Protein AF-A0A958Q4A2-F1 (afdb_monomer_lite)

Secondary structure (DSSP, 8-state):
------SHHHHHHHHHHHHHHHHHHHTS--------HHHHHHHHHTTPPPEEP-SS-TTSHHHHHHHHHHHH-HHHHHHHHHH---SEEEEEE-TTS-EEEEEEETTTTEEEEEEEETTEEEEEEEEEPPHHHHHHHHHHHHHHHHHHHHHHHHHHHHHHHS----------PPPP-HHHHHHHHHTT--PPBPEE-TT--EEEEP--TT--HHHHHHHHHS-GGGHHHHHHHTT--TTPPPPTT-EEEE-TTT-S--BPP-HHHHHHHHHHHHT-

Structure (mmCIF, N/CA/C/O backbone):
data_AF-A0A958Q4A2-F1
#
_entry.id   AF-A0A958Q4A2-F1
#
loop_
_atom_site.group_PDB
_atom_site.id
_atom_site.type_symbol
_atom_site.label_atom_id
_atom_site.label_alt_id
_atom_site.label_comp_id
_atom_site.label_asym_id
_atom_site.label_entity_id
_atom_site.label_seq_id
_atom_site.pdbx_PDB_ins_code
_atom_site.Cartn_x
_atom_site.Cartn_y
_atom_site.Cartn_z
_atom_site.occupancy
_atom_site.B_iso_or_equiv
_atom_site.auth_seq_id
_atom_site.auth_comp_id
_atom_site.auth_asym_id
_atom_site.auth_atom_id
_atom_site.pdbx_PDB_model_num
ATOM 1 N N . MET A 1 1 ? 32.374 81.197 -27.420 1.00 46.16 1 MET A N 1
ATOM 2 C 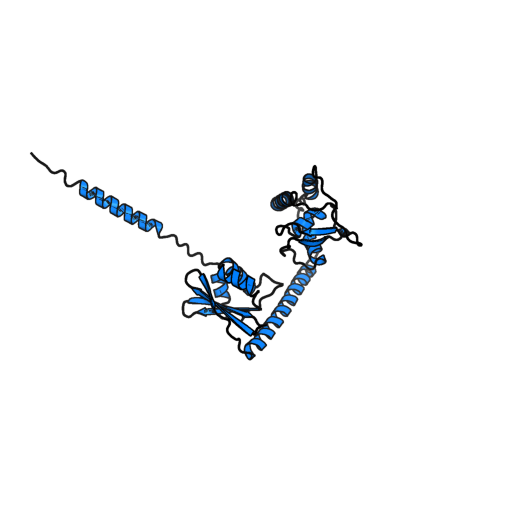CA . MET A 1 1 ? 32.090 80.590 -26.099 1.00 46.16 1 MET A CA 1
ATOM 3 C C . MET A 1 1 ? 30.961 79.576 -26.234 1.00 46.16 1 MET A C 1
ATOM 5 O O . MET A 1 1 ? 29.846 79.933 -25.920 1.00 46.16 1 MET A O 1
ATOM 9 N N . HIS A 1 2 ? 31.190 78.356 -26.724 1.00 52.69 2 HIS A N 1
ATOM 10 C CA . HIS A 1 2 ? 30.169 77.292 -26.739 1.00 52.69 2 HIS A CA 1
ATOM 11 C C . HIS A 1 2 ? 30.888 75.939 -26.645 1.00 52.69 2 HIS A C 1
ATOM 13 O O . HIS A 1 2 ? 31.519 75.500 -27.603 1.00 52.69 2 HIS A O 1
ATOM 19 N N . SER A 1 3 ? 30.830 75.300 -25.476 1.00 48.38 3 SER A N 1
ATOM 20 C CA . SER A 1 3 ? 31.455 74.000 -25.210 1.00 48.38 3 SER A CA 1
ATOM 21 C C . SER A 1 3 ? 30.422 72.985 -24.707 1.00 48.38 3 SER A C 1
ATOM 23 O O . SER A 1 3 ? 30.090 72.940 -23.530 1.00 48.38 3 SER A O 1
ATOM 25 N N . LYS A 1 4 ? 29.924 72.204 -25.673 1.00 52.09 4 LYS A N 1
ATOM 26 C CA . LYS A 1 4 ? 29.597 70.762 -25.679 1.00 52.09 4 LYS A CA 1
ATOM 27 C C . LYS A 1 4 ? 29.018 70.108 -24.398 1.00 52.09 4 LYS A C 1
ATOM 29 O O . LYS A 1 4 ? 29.792 69.656 -23.559 1.00 52.09 4 LYS A O 1
ATOM 34 N N . PRO A 1 5 ? 27.699 69.825 -24.362 1.00 54.03 5 PRO A N 1
ATOM 35 C CA . PRO A 1 5 ? 27.075 68.896 -23.415 1.00 54.03 5 PRO A CA 1
ATOM 36 C C . PRO A 1 5 ? 26.725 67.536 -24.065 1.00 54.03 5 PRO A C 1
ATOM 38 O O . PRO A 1 5 ? 25.642 67.008 -23.849 1.00 54.03 5 PRO A O 1
ATOM 41 N N . PHE A 1 6 ? 27.595 66.965 -24.909 1.00 53.97 6 PHE A N 1
ATOM 42 C CA . PHE A 1 6 ? 27.255 65.746 -25.678 1.00 53.97 6 PHE A CA 1
ATOM 43 C C . PHE A 1 6 ? 27.895 64.444 -25.169 1.00 53.97 6 PHE A C 1
ATOM 45 O O . PHE A 1 6 ? 27.507 63.363 -25.602 1.00 53.97 6 PHE A O 1
ATOM 52 N N . LEU A 1 7 ? 28.845 64.510 -24.231 1.00 53.72 7 LEU A N 1
ATOM 53 C CA . LEU A 1 7 ? 29.598 63.325 -23.786 1.00 53.72 7 LEU A CA 1
ATOM 54 C C . LEU A 1 7 ? 28.970 62.571 -22.603 1.00 53.72 7 LEU A C 1
ATOM 56 O O . LEU A 1 7 ? 29.272 61.398 -22.409 1.00 53.72 7 LEU A O 1
ATOM 60 N N . VAL A 1 8 ? 28.061 63.191 -21.847 1.00 56.09 8 VAL A N 1
ATOM 61 C CA . VAL A 1 8 ? 27.506 62.575 -20.626 1.00 56.09 8 VAL A CA 1
ATOM 62 C C . VAL A 1 8 ? 26.359 61.602 -20.937 1.00 56.09 8 VAL A C 1
ATOM 64 O O . VAL A 1 8 ? 26.213 60.582 -20.271 1.00 56.09 8 VAL A O 1
ATOM 67 N N . TYR A 1 9 ? 25.587 61.840 -22.001 1.00 55.47 9 TYR A N 1
ATOM 68 C CA . TYR A 1 9 ? 24.393 61.036 -22.302 1.00 55.47 9 TYR A CA 1
ATOM 69 C C . TYR A 1 9 ? 24.707 59.633 -22.861 1.00 55.47 9 TYR A C 1
ATOM 71 O O . TYR A 1 9 ? 23.892 58.719 -22.748 1.00 55.47 9 TYR A O 1
ATOM 79 N N . SER A 1 10 ? 25.897 59.444 -23.443 1.00 58.25 10 SER A N 1
ATOM 80 C CA . SER A 1 10 ? 26.316 58.161 -24.029 1.00 58.25 10 SER A CA 1
ATOM 81 C C . SER A 1 10 ? 26.725 57.133 -22.963 1.00 58.25 10 SER A C 1
ATOM 83 O O . SER A 1 10 ? 26.400 55.952 -23.072 1.00 58.25 10 SER A O 1
ATOM 85 N N . GLN A 1 11 ? 27.358 57.586 -21.876 1.00 60.47 11 GLN A N 1
ATOM 86 C CA . GLN A 1 11 ? 27.856 56.705 -20.812 1.00 60.47 11 GLN A CA 1
ATOM 87 C C . GLN A 1 11 ? 26.724 56.093 -19.971 1.00 60.47 11 GLN A C 1
ATOM 89 O O . GLN A 1 11 ? 26.804 54.938 -19.562 1.00 60.47 11 GLN A O 1
ATOM 94 N N . VAL A 1 12 ? 25.622 56.827 -19.778 1.00 71.19 12 VAL A N 1
ATOM 95 C CA . VAL A 1 12 ? 24.481 56.351 -18.978 1.00 71.19 12 VAL A CA 1
ATOM 96 C C . VAL A 1 12 ? 23.733 55.214 -19.686 1.00 71.19 12 VAL A C 1
ATOM 98 O O . VAL A 1 12 ? 23.354 54.240 -19.043 1.00 71.19 12 VAL A O 1
ATOM 101 N N . LYS A 1 13 ? 23.569 55.272 -21.016 1.00 71.12 13 LYS A N 1
ATOM 102 C CA . LYS A 1 13 ? 22.869 54.212 -21.770 1.00 71.12 13 LYS A CA 1
ATOM 103 C C . LYS A 1 13 ? 23.630 52.884 -21.779 1.00 71.12 13 LYS A C 1
ATOM 105 O O . LYS A 1 13 ? 23.002 51.833 -21.694 1.00 71.12 13 LYS A O 1
ATOM 110 N N . LEU A 1 14 ? 24.962 52.926 -21.838 1.00 72.50 14 LEU A N 1
ATOM 111 C CA . LEU A 1 14 ? 25.790 51.719 -21.818 1.00 72.50 14 LEU A CA 1
ATOM 112 C C . LEU A 1 14 ? 25.709 51.000 -20.458 1.00 72.50 14 LEU A C 1
ATOM 114 O O . LEU A 1 14 ? 25.605 49.777 -20.419 1.00 72.50 14 LEU A O 1
ATOM 118 N N . PHE A 1 15 ? 25.659 51.755 -19.355 1.00 73.62 15 PHE A N 1
ATOM 119 C CA . PHE A 1 15 ? 25.514 51.198 -18.006 1.00 73.62 15 PHE A CA 1
ATOM 120 C C . PHE A 1 15 ? 24.173 50.477 -17.797 1.00 73.62 15 PHE A C 1
ATOM 122 O O . PHE A 1 15 ? 24.143 49.395 -17.214 1.00 73.62 15 PHE A O 1
ATOM 129 N N . TRP A 1 16 ? 23.072 51.027 -18.322 1.00 77.81 16 TRP A N 1
ATOM 130 C CA . TRP A 1 16 ? 21.753 50.389 -18.230 1.00 77.81 16 TRP A CA 1
ATOM 131 C C . TRP A 1 16 ? 21.652 49.101 -19.057 1.00 77.81 16 TRP A C 1
ATOM 133 O O . TRP A 1 16 ? 21.071 48.129 -18.584 1.00 77.81 16 TRP A O 1
ATOM 143 N N . ILE A 1 17 ? 22.259 49.049 -20.248 1.00 77.12 17 ILE A N 1
ATOM 144 C CA . ILE A 1 17 ? 22.263 47.831 -21.079 1.00 77.12 17 ILE A CA 1
ATOM 145 C C . ILE A 1 17 ? 23.099 46.724 -20.422 1.00 77.12 17 ILE A C 1
ATOM 147 O O . ILE A 1 17 ? 22.660 45.579 -20.361 1.00 77.12 17 ILE A O 1
ATOM 151 N N . ILE A 1 18 ? 24.271 47.059 -19.871 1.00 77.81 18 ILE A N 1
ATOM 152 C CA . ILE A 1 18 ? 25.118 46.082 -19.169 1.00 77.81 18 ILE A CA 1
ATOM 153 C C . ILE A 1 18 ? 24.420 45.576 -17.898 1.00 77.81 18 ILE A C 1
ATOM 155 O O . ILE A 1 18 ? 24.422 44.375 -17.638 1.00 77.81 18 ILE A O 1
ATOM 159 N N . SER A 1 19 ? 23.760 46.459 -17.140 1.00 77.88 19 SER A N 1
ATOM 160 C CA . SER A 1 19 ? 23.002 46.072 -15.944 1.00 77.88 19 SER A CA 1
ATOM 161 C C . SER A 1 19 ? 21.822 45.147 -16.269 1.00 77.88 19 SER A C 1
ATOM 163 O O . SER A 1 19 ? 21.628 44.161 -15.557 1.00 77.88 19 SER A O 1
ATOM 165 N N . LEU A 1 20 ? 21.099 45.396 -17.371 1.00 76.94 20 LEU A N 1
ATOM 166 C CA . LEU A 1 20 ? 20.003 44.542 -17.846 1.00 76.94 20 LEU A CA 1
ATOM 167 C C . LEU A 1 20 ? 20.505 43.157 -18.297 1.00 76.94 20 LEU A C 1
ATOM 169 O O . LEU A 1 20 ? 19.885 42.143 -17.988 1.00 76.94 20 LEU A O 1
ATOM 173 N N . CYS A 1 21 ? 21.658 43.088 -18.971 1.00 72.81 21 CYS A N 1
ATOM 174 C CA . CYS A 1 21 ? 22.262 41.809 -19.359 1.00 72.81 21 CYS A CA 1
ATOM 175 C C . CYS A 1 21 ? 22.747 40.999 -18.146 1.00 72.81 21 CYS A C 1
ATOM 177 O O . CYS A 1 21 ? 22.561 39.786 -18.112 1.00 72.81 21 CYS A O 1
ATOM 179 N N . ILE A 1 22 ? 23.325 41.652 -17.130 1.00 70.44 22 ILE A N 1
ATOM 180 C CA . ILE A 1 22 ? 23.788 40.971 -15.909 1.00 70.44 22 ILE A CA 1
ATOM 181 C C . ILE A 1 22 ? 22.601 40.449 -15.083 1.00 70.44 22 ILE A C 1
ATOM 183 O O . ILE A 1 22 ? 22.683 39.346 -14.548 1.00 70.44 22 ILE A O 1
ATOM 187 N N . THR A 1 23 ? 21.480 41.179 -15.027 1.00 68.50 23 THR A N 1
ATOM 188 C CA . THR A 1 23 ? 20.258 40.704 -14.344 1.00 68.50 23 THR A CA 1
ATOM 189 C C . THR A 1 23 ? 19.523 39.604 -15.113 1.00 68.50 23 THR A C 1
ATOM 191 O O . THR A 1 23 ? 18.955 38.711 -14.492 1.00 68.50 23 THR A O 1
ATOM 194 N N . ALA A 1 24 ? 19.572 39.599 -16.448 1.00 65.00 24 ALA A N 1
ATOM 195 C CA . ALA A 1 24 ? 19.021 38.500 -17.244 1.00 65.00 24 ALA A CA 1
ATOM 196 C C . ALA A 1 24 ? 19.841 37.199 -17.110 1.00 65.00 24 ALA A C 1
ATOM 198 O O . ALA A 1 24 ? 19.276 36.109 -17.147 1.00 65.00 24 ALA A O 1
ATOM 199 N N . LEU A 1 25 ? 21.160 37.300 -16.902 1.00 60.72 25 LEU A N 1
ATOM 200 C CA . LEU A 1 25 ? 22.046 36.144 -16.706 1.00 60.72 25 LEU A CA 1
ATOM 201 C C . LEU A 1 25 ? 21.981 35.553 -15.286 1.00 60.72 25 LEU A C 1
ATOM 203 O O . LEU A 1 25 ? 22.285 34.374 -15.111 1.00 60.72 25 LEU A O 1
ATOM 207 N N . SER A 1 26 ? 21.561 36.321 -14.276 1.00 58.06 26 SER A N 1
ATOM 208 C CA . SER A 1 26 ? 21.444 35.829 -12.895 1.00 58.06 26 SER A CA 1
ATOM 209 C C . SER A 1 26 ? 20.116 35.126 -12.577 1.00 58.06 26 SER A C 1
ATOM 211 O O . SER A 1 26 ? 20.031 34.454 -11.553 1.00 58.06 26 SER A O 1
ATOM 213 N N . LEU A 1 27 ? 19.106 35.207 -13.453 1.00 58.00 27 LEU A N 1
ATOM 214 C CA . LEU A 1 27 ? 17.839 34.466 -13.318 1.00 58.00 27 LEU A CA 1
ATOM 215 C C . LEU A 1 27 ? 17.855 33.079 -13.995 1.00 58.00 27 LEU A C 1
ATOM 217 O O . LEU A 1 27 ? 16.897 32.326 -13.854 1.00 58.00 27 LEU A O 1
ATOM 221 N N . GLY A 1 28 ? 18.923 32.726 -14.721 1.00 57.12 28 GLY A N 1
ATOM 222 C CA . GLY A 1 28 ? 18.999 31.497 -15.525 1.00 57.12 28 GLY A CA 1
ATOM 223 C C . GLY A 1 28 ? 19.692 30.290 -14.879 1.00 57.12 28 GLY A C 1
ATOM 224 O O . GLY A 1 28 ? 19.781 29.251 -15.523 1.00 57.12 28 GLY A O 1
ATOM 225 N N . SER A 1 29 ? 20.202 30.394 -13.647 1.00 51.59 29 SER A N 1
ATOM 226 C CA . SER A 1 29 ? 21.249 29.467 -13.168 1.00 51.59 29 SER A CA 1
ATOM 227 C C . SER A 1 29 ? 20.939 28.750 -11.857 1.00 51.59 29 SER A C 1
ATOM 229 O O . SER A 1 29 ? 21.839 28.522 -11.054 1.00 51.59 29 SER A O 1
ATOM 231 N N . CYS A 1 30 ? 19.687 28.354 -11.638 1.00 51.16 30 CYS A N 1
ATOM 232 C CA . CYS A 1 30 ? 19.354 27.340 -10.633 1.00 51.16 30 CYS A CA 1
ATOM 233 C C . CYS A 1 30 ? 18.316 26.353 -11.184 1.00 51.16 30 CYS A C 1
ATOM 235 O O . CYS A 1 30 ? 17.310 26.078 -10.539 1.00 51.16 30 CYS A O 1
ATOM 237 N N . THR A 1 31 ? 18.551 25.770 -12.364 1.00 57.25 31 THR A N 1
ATOM 238 C CA . THR A 1 31 ? 18.025 24.420 -12.615 1.00 57.25 31 THR A CA 1
ATOM 239 C C . THR A 1 31 ? 18.841 23.476 -11.747 1.00 57.25 31 THR A C 1
ATOM 241 O O . THR A 1 31 ? 19.830 22.895 -12.187 1.00 57.25 31 THR A O 1
ATOM 244 N N . PHE A 1 32 ? 18.481 23.419 -10.467 1.00 50.84 32 PHE A N 1
ATOM 245 C CA . PHE A 1 32 ? 18.905 22.361 -9.573 1.00 50.84 32 PHE A CA 1
ATOM 246 C C . PHE A 1 32 ? 18.360 21.074 -10.191 1.00 50.84 32 PHE A C 1
ATOM 248 O O . PHE A 1 32 ? 17.176 20.768 -10.073 1.00 50.84 32 PHE A O 1
ATOM 255 N N . THR A 1 33 ? 19.199 20.386 -10.964 1.00 55.12 33 THR A N 1
ATOM 256 C CA . THR A 1 33 ? 18.952 19.018 -11.409 1.00 55.12 33 THR A CA 1
ATOM 257 C C . THR A 1 33 ? 19.033 18.161 -10.163 1.00 55.12 33 THR A C 1
ATOM 259 O O . THR A 1 33 ? 20.075 17.596 -9.838 1.00 55.12 33 THR A O 1
ATOM 262 N N . GLN A 1 34 ? 17.948 18.164 -9.396 1.00 59.38 34 GLN A N 1
ATOM 263 C CA . GLN A 1 34 ? 17.698 17.129 -8.424 1.00 59.38 34 GLN A CA 1
ATOM 264 C C . GLN A 1 34 ? 17.554 15.867 -9.262 1.00 59.38 34 GLN A C 1
ATOM 266 O O . GLN A 1 34 ? 16.554 15.709 -9.960 1.00 59.38 34 GLN A O 1
ATOM 271 N N . ASP A 1 35 ? 18.599 15.038 -9.283 1.00 70.00 35 ASP A N 1
ATOM 272 C CA . ASP A 1 35 ? 18.461 13.671 -9.763 1.00 70.00 35 ASP A CA 1
ATOM 273 C C . ASP A 1 35 ? 17.298 13.081 -8.970 1.00 70.00 35 ASP A C 1
ATOM 275 O O . ASP A 1 35 ? 17.385 12.896 -7.754 1.00 70.00 35 ASP A O 1
ATOM 279 N N . SER A 1 36 ? 16.160 12.917 -9.641 1.00 84.81 36 SER A N 1
ATOM 280 C CA . SER A 1 36 ? 14.960 12.390 -9.011 1.00 84.81 36 SER A CA 1
ATOM 281 C C . SER A 1 36 ? 15.295 11.003 -8.484 1.00 84.81 36 SER A C 1
ATOM 283 O O . SER A 1 36 ? 15.936 10.216 -9.186 1.00 84.81 36 SER A O 1
ATOM 285 N N . GLU A 1 37 ? 14.850 10.701 -7.269 1.00 92.25 37 GLU A N 1
ATOM 286 C CA . GLU A 1 37 ? 15.033 9.402 -6.619 1.00 92.25 37 GLU A CA 1
ATOM 287 C C . GLU A 1 37 ? 14.711 8.244 -7.579 1.00 92.25 37 GLU A C 1
ATOM 289 O O . GLU A 1 37 ? 15.502 7.303 -7.708 1.00 92.25 37 GLU A O 1
ATOM 294 N N . LEU A 1 38 ? 13.646 8.403 -8.377 1.00 91.81 38 LEU A N 1
ATOM 295 C CA . LEU A 1 38 ? 13.235 7.474 -9.425 1.00 91.81 38 LEU A CA 1
ATOM 296 C C . LEU A 1 38 ? 14.357 7.125 -10.414 1.00 91.81 38 LEU A C 1
ATOM 298 O O . LEU A 1 38 ? 14.510 5.960 -10.767 1.00 91.81 38 LEU A O 1
ATOM 302 N N . GLN A 1 39 ? 15.155 8.095 -10.862 1.00 91.69 39 GLN A N 1
ATOM 303 C CA . GLN A 1 39 ? 16.222 7.868 -11.848 1.00 91.69 39 GLN A CA 1
ATOM 304 C C . GLN A 1 39 ? 17.378 7.072 -11.248 1.00 91.69 39 GLN A C 1
ATOM 306 O O . GLN A 1 39 ? 17.936 6.195 -11.909 1.00 91.69 39 GLN A O 1
ATOM 311 N N . SER A 1 40 ? 17.707 7.323 -9.977 1.00 91.62 40 SER A N 1
ATOM 312 C CA . SER A 1 40 ? 18.725 6.533 -9.282 1.00 91.62 40 SER A CA 1
ATOM 313 C C . SER A 1 40 ? 18.275 5.078 -9.102 1.00 91.62 40 SER A C 1
ATOM 315 O O . SER A 1 40 ? 19.059 4.160 -9.350 1.00 91.62 40 SER A O 1
ATOM 317 N N . MET A 1 41 ? 16.994 4.860 -8.782 1.00 93.25 41 MET A N 1
ATOM 318 C CA . MET A 1 41 ? 16.400 3.527 -8.687 1.00 93.25 41 MET A CA 1
ATOM 319 C C . MET A 1 41 ? 16.331 2.818 -10.040 1.00 93.25 41 MET A C 1
ATOM 321 O O . MET A 1 41 ? 16.756 1.669 -10.135 1.00 93.25 41 MET A O 1
ATOM 325 N N . LEU A 1 42 ? 15.851 3.497 -11.087 1.00 94.00 42 LEU A N 1
ATOM 326 C CA . LEU A 1 42 ? 15.803 2.972 -12.456 1.00 94.00 42 LEU A CA 1
ATOM 327 C C . LEU A 1 42 ? 17.181 2.494 -12.903 1.00 94.00 42 LEU A C 1
ATOM 329 O O . LEU A 1 42 ? 17.306 1.369 -13.374 1.00 94.00 42 LEU A O 1
ATOM 333 N N . LYS A 1 43 ? 18.218 3.305 -12.680 1.00 92.88 43 LYS A N 1
ATOM 334 C CA . LYS A 1 43 ? 19.600 2.954 -13.014 1.00 92.88 43 LYS A CA 1
ATOM 335 C C . LYS A 1 43 ? 20.124 1.765 -12.205 1.00 92.88 43 LYS A C 1
ATOM 337 O O . LYS A 1 43 ? 20.879 0.954 -12.730 1.00 92.88 43 LYS A O 1
ATOM 342 N N . ALA A 1 44 ? 19.731 1.641 -10.937 1.00 93.00 44 ALA A N 1
ATOM 343 C CA . ALA A 1 44 ? 20.151 0.529 -10.085 1.00 93.00 44 ALA A CA 1
ATOM 344 C C . ALA A 1 44 ? 19.573 -0.826 -10.531 1.00 93.00 44 ALA A C 1
ATOM 346 O O . ALA A 1 44 ? 20.206 -1.857 -10.311 1.00 93.00 44 ALA A O 1
ATOM 347 N N . VAL A 1 45 ? 18.391 -0.831 -11.157 1.00 93.31 45 VAL A N 1
ATOM 348 C CA . VAL A 1 45 ? 17.736 -2.052 -11.662 1.00 93.31 45 VAL A CA 1
ATOM 349 C C . VAL A 1 45 ? 17.836 -2.217 -13.181 1.00 93.31 45 VAL A C 1
ATOM 351 O O . VAL A 1 45 ? 17.324 -3.192 -13.735 1.00 93.31 45 VAL A O 1
ATOM 354 N N . GLU A 1 46 ? 18.485 -1.282 -13.867 1.00 94.62 46 GLU A N 1
ATOM 355 C CA . GLU A 1 46 ? 18.624 -1.270 -15.317 1.00 94.62 46 GLU A CA 1
ATOM 356 C C . GLU A 1 46 ? 19.305 -2.547 -15.828 1.00 94.62 46 GLU A C 1
ATOM 358 O O . GLU A 1 46 ? 20.313 -3.005 -15.288 1.00 94.62 46 GLU A O 1
ATOM 363 N N . GLY A 1 47 ? 18.731 -3.155 -16.869 1.00 90.94 47 GLY A N 1
ATOM 364 C CA . GLY A 1 47 ? 19.257 -4.392 -17.456 1.00 90.94 47 GLY A CA 1
ATOM 365 C C . GLY A 1 47 ? 18.969 -5.657 -16.641 1.00 90.94 47 GLY A C 1
ATOM 366 O O . GLY A 1 47 ? 19.384 -6.745 -17.044 1.00 90.94 47 GLY A O 1
ATOM 367 N N . SER A 1 48 ? 18.236 -5.543 -15.532 1.00 92.38 48 SER A N 1
ATOM 368 C CA . SER A 1 48 ? 17.753 -6.704 -14.784 1.00 92.38 48 SER A CA 1
ATOM 369 C C . SER A 1 48 ? 16.678 -7.470 -15.565 1.00 92.38 48 SER A C 1
ATOM 371 O O . SER A 1 48 ? 15.955 -6.912 -16.396 1.00 92.38 48 SER A O 1
ATOM 373 N N . GLU A 1 49 ? 16.533 -8.763 -15.263 1.00 95.00 49 GLU A N 1
ATOM 374 C CA . GLU A 1 49 ? 15.338 -9.527 -15.645 1.00 95.00 49 GLU A CA 1
ATOM 375 C C . GLU A 1 49 ? 14.066 -8.876 -15.063 1.00 95.00 49 GLU A C 1
ATOM 377 O O . GLU A 1 49 ? 14.167 -8.122 -14.089 1.00 95.00 49 GLU A O 1
ATOM 382 N N . PRO A 1 50 ? 12.867 -9.145 -15.620 1.00 96.50 50 PRO A N 1
ATOM 383 C CA . PRO A 1 50 ? 11.635 -8.615 -15.051 1.00 96.50 50 PRO A CA 1
ATOM 384 C C . PRO A 1 50 ? 11.507 -8.953 -13.561 1.00 96.50 50 PRO A C 1
ATOM 386 O O . PRO A 1 50 ? 11.648 -10.101 -13.134 1.00 96.50 50 PRO A O 1
ATOM 389 N N . LEU A 1 51 ? 11.233 -7.926 -12.771 1.00 95.25 51 LEU A N 1
ATOM 390 C CA . LEU A 1 51 ? 11.119 -7.977 -11.327 1.00 95.25 51 LEU A CA 1
ATOM 391 C C . LEU A 1 51 ? 9.642 -8.077 -10.953 1.00 95.25 51 LEU A C 1
ATOM 393 O O . LEU A 1 51 ? 8.839 -7.232 -11.344 1.00 95.25 51 LEU A O 1
ATOM 397 N N . ALA A 1 52 ? 9.294 -9.120 -10.205 1.00 95.25 52 ALA A N 1
ATOM 398 C CA . ALA A 1 52 ? 7.946 -9.334 -9.695 1.00 95.25 52 ALA A CA 1
ATOM 399 C C . ALA A 1 52 ? 7.534 -8.215 -8.733 1.00 95.25 52 ALA A C 1
ATOM 401 O O . ALA A 1 52 ? 8.340 -7.818 -7.890 1.00 95.25 52 ALA A O 1
ATOM 402 N N . LEU A 1 53 ? 6.289 -7.754 -8.832 1.00 94.38 53 LEU A N 1
ATOM 403 C CA . LEU A 1 53 ? 5.685 -6.963 -7.765 1.00 94.38 53 LEU A CA 1
ATOM 404 C C . LEU A 1 53 ? 5.102 -7.888 -6.697 1.00 94.38 53 LEU A C 1
ATOM 406 O O . LEU A 1 53 ? 4.749 -9.036 -6.974 1.00 94.38 53 LEU A O 1
ATOM 410 N N . SER A 1 54 ? 4.991 -7.368 -5.478 1.00 87.62 54 SER A N 1
ATOM 411 C CA . SER A 1 54 ? 4.347 -8.056 -4.356 1.00 87.62 54 SER A CA 1
ATOM 412 C C . SER A 1 54 ? 3.272 -7.171 -3.746 1.00 87.62 54 SER A C 1
ATOM 414 O O . SER A 1 54 ? 3.524 -6.007 -3.462 1.00 87.62 54 SER A O 1
ATOM 416 N N . GLU A 1 55 ? 2.079 -7.702 -3.506 1.00 85.12 55 GLU A N 1
ATOM 417 C CA . GLU A 1 55 ? 1.044 -6.965 -2.765 1.00 85.12 55 GLU A CA 1
ATOM 418 C C . GLU A 1 55 ? 1.334 -6.930 -1.255 1.00 85.12 55 GLU A C 1
ATOM 420 O O . GLU A 1 55 ? 0.819 -6.072 -0.545 1.00 85.12 55 GLU A O 1
ATOM 425 N N . GLU A 1 56 ? 2.183 -7.838 -0.767 1.00 80.62 56 GLU A N 1
ATOM 426 C CA . GLU A 1 56 ? 2.460 -8.019 0.661 1.00 80.62 56 GLU A CA 1
ATOM 427 C C . GLU A 1 56 ? 3.686 -7.234 1.142 1.00 80.62 56 GLU A C 1
ATOM 429 O O . GLU A 1 56 ? 3.813 -6.954 2.332 1.00 80.62 56 GLU A O 1
ATOM 434 N N . ASN A 1 57 ? 4.597 -6.874 0.231 1.00 79.88 57 ASN A N 1
ATOM 435 C CA . ASN A 1 57 ? 5.846 -6.198 0.573 1.00 79.88 57 ASN A CA 1
ATOM 436 C C . ASN A 1 57 ? 6.043 -4.918 -0.246 1.00 79.88 57 ASN A C 1
ATOM 438 O O . ASN A 1 57 ? 6.603 -4.932 -1.340 1.00 79.88 57 ASN A O 1
ATOM 442 N N . GLU A 1 58 ? 5.630 -3.778 0.304 1.00 84.44 58 GLU A N 1
ATOM 443 C CA . GLU A 1 58 ? 5.777 -2.473 -0.350 1.00 84.44 58 GLU A CA 1
ATOM 444 C C . GLU A 1 58 ? 7.239 -2.035 -0.542 1.00 84.44 58 GLU A C 1
ATOM 446 O O . GLU A 1 58 ? 7.527 -1.243 -1.437 1.00 84.44 58 GLU A O 1
ATOM 451 N N . PHE A 1 59 ? 8.183 -2.575 0.234 1.00 84.00 59 PHE A N 1
ATOM 452 C CA . PHE A 1 59 ? 9.592 -2.159 0.230 1.00 84.00 59 PHE A CA 1
ATOM 453 C C . PHE A 1 59 ? 10.425 -2.777 -0.896 1.00 84.00 59 PHE A C 1
ATOM 455 O O . PHE A 1 59 ? 11.617 -2.490 -1.021 1.00 84.00 59 PHE A O 1
ATOM 462 N N . LEU A 1 60 ? 9.827 -3.623 -1.735 1.00 88.50 60 LEU A N 1
ATOM 463 C CA . LEU A 1 60 ? 10.519 -4.149 -2.903 1.00 88.50 60 LEU A CA 1
ATOM 464 C C . LEU A 1 60 ? 10.852 -3.025 -3.880 1.00 88.50 60 LEU A C 1
ATOM 466 O O . LEU A 1 60 ? 9.997 -2.217 -4.232 1.00 88.50 60 LEU A O 1
ATOM 470 N N . ALA A 1 61 ? 12.082 -3.027 -4.395 1.00 91.81 61 ALA A N 1
ATOM 471 C CA . ALA A 1 61 ? 12.517 -2.102 -5.440 1.00 91.81 61 ALA A CA 1
ATOM 472 C C . ALA A 1 61 ? 11.503 -1.938 -6.601 1.00 91.81 61 ALA A C 1
ATOM 474 O O . ALA A 1 61 ? 11.195 -0.795 -6.935 1.00 91.81 61 ALA A O 1
ATOM 475 N N . PRO A 1 62 ? 10.927 -3.007 -7.197 1.00 94.75 62 PRO A N 1
ATOM 476 C CA . PRO A 1 62 ? 9.895 -2.862 -8.230 1.00 94.75 62 PRO A CA 1
ATOM 477 C C . PRO A 1 62 ? 8.632 -2.127 -7.755 1.00 94.75 62 PRO A C 1
ATOM 479 O O . PRO A 1 62 ? 8.079 -1.327 -8.509 1.00 94.75 62 PRO A O 1
ATOM 482 N N . ASN A 1 63 ? 8.201 -2.338 -6.510 1.00 94.62 63 ASN A N 1
ATOM 483 C CA . ASN A 1 63 ? 7.042 -1.651 -5.939 1.00 94.62 63 ASN A CA 1
ATOM 484 C C . ASN A 1 63 ? 7.322 -0.163 -5.726 1.00 94.62 63 ASN A C 1
ATOM 486 O O . ASN A 1 63 ? 6.508 0.678 -6.100 1.00 94.62 63 ASN A O 1
ATOM 490 N N . GLN A 1 64 ? 8.501 0.154 -5.192 1.00 94.81 64 GLN A N 1
ATOM 491 C CA . GLN A 1 64 ? 8.963 1.527 -4.994 1.00 94.81 64 GLN A CA 1
ATOM 492 C C . GLN A 1 64 ? 9.087 2.274 -6.332 1.00 94.81 64 GLN A C 1
ATOM 494 O O . GLN A 1 64 ? 8.617 3.402 -6.450 1.00 94.81 64 GLN A O 1
ATOM 499 N N . ILE A 1 65 ? 9.602 1.622 -7.384 1.00 95.88 65 ILE A N 1
ATOM 500 C CA . ILE A 1 65 ? 9.637 2.190 -8.743 1.00 95.88 65 ILE A CA 1
ATOM 501 C C . ILE A 1 65 ? 8.226 2.533 -9.231 1.00 95.88 65 ILE A C 1
ATOM 503 O O . ILE A 1 65 ? 8.000 3.634 -9.728 1.00 95.88 65 ILE A O 1
ATOM 507 N N . VAL A 1 66 ? 7.260 1.621 -9.084 1.00 97.00 66 VAL A N 1
ATOM 508 C CA . VAL A 1 66 ? 5.874 1.876 -9.509 1.00 97.00 66 VAL A CA 1
ATOM 509 C C . VAL A 1 66 ? 5.215 2.977 -8.673 1.00 97.00 66 VAL A C 1
ATOM 511 O O . VAL A 1 66 ? 4.488 3.803 -9.229 1.00 97.00 66 VAL A O 1
ATOM 514 N N . ALA A 1 67 ? 5.493 3.037 -7.369 1.00 95.31 67 ALA A N 1
ATOM 515 C CA . ALA A 1 67 ? 5.005 4.094 -6.488 1.00 95.31 67 ALA A CA 1
ATOM 516 C C . ALA A 1 67 ? 5.547 5.474 -6.897 1.00 95.31 67 ALA A C 1
ATOM 518 O O . ALA A 1 67 ? 4.762 6.408 -7.076 1.00 95.31 67 ALA A O 1
ATOM 519 N N . LEU A 1 68 ? 6.855 5.585 -7.141 1.00 95.12 68 LEU A N 1
ATOM 520 C CA . LEU A 1 68 ? 7.493 6.818 -7.605 1.00 95.12 68 LEU A CA 1
ATOM 521 C C . LEU A 1 68 ? 6.996 7.226 -8.997 1.00 95.12 68 LEU A C 1
ATOM 523 O O . LEU A 1 68 ? 6.646 8.383 -9.205 1.00 95.12 68 LEU A O 1
ATOM 527 N N . LEU A 1 69 ? 6.850 6.281 -9.933 1.00 95.44 69 LEU A N 1
ATOM 528 C CA . LEU A 1 69 ? 6.262 6.551 -11.252 1.00 95.44 69 LEU A CA 1
ATOM 529 C C . LEU A 1 69 ? 4.832 7.100 -11.146 1.00 95.44 69 LEU A C 1
ATOM 531 O O . LEU A 1 69 ? 4.463 8.029 -11.866 1.00 95.44 69 LEU A O 1
ATOM 535 N N . LYS A 1 70 ? 4.022 6.540 -10.241 1.00 95.81 70 LYS A N 1
ATOM 536 C CA . LYS A 1 70 ? 2.665 7.019 -9.955 1.00 95.81 70 LYS A CA 1
ATOM 537 C C . LYS A 1 70 ? 2.678 8.426 -9.352 1.00 95.81 70 LYS A C 1
ATOM 539 O O . LYS A 1 70 ? 1.804 9.225 -9.677 1.00 95.81 70 LYS A O 1
ATOM 544 N N . GLN A 1 71 ? 3.641 8.728 -8.485 1.00 93.50 71 GLN A N 1
ATOM 545 C CA . GLN A 1 71 ? 3.780 10.037 -7.851 1.00 93.50 71 GLN A CA 1
ATOM 546 C C . GLN A 1 71 ? 4.253 11.113 -8.837 1.00 93.50 71 GLN A C 1
ATOM 548 O O . GLN A 1 71 ? 3.710 12.215 -8.850 1.00 93.50 71 GLN A O 1
ATOM 553 N N . GLU A 1 72 ? 5.237 10.795 -9.677 1.00 92.12 72 GLU A N 1
ATOM 554 C CA . GLU A 1 72 ? 5.829 11.740 -10.628 1.00 92.12 72 GLU A CA 1
ATOM 555 C C . GLU A 1 72 ? 4.961 11.966 -11.873 1.00 92.12 72 GLU A C 1
ATOM 557 O O . GLU A 1 72 ? 5.107 12.981 -12.557 1.00 92.12 72 GLU A O 1
ATOM 562 N N . SER A 1 73 ? 4.046 11.045 -12.194 1.00 94.06 73 SER A N 1
ATOM 563 C CA . SER A 1 73 ? 3.276 11.103 -13.433 1.00 94.06 73 SER A CA 1
ATOM 564 C C . SER A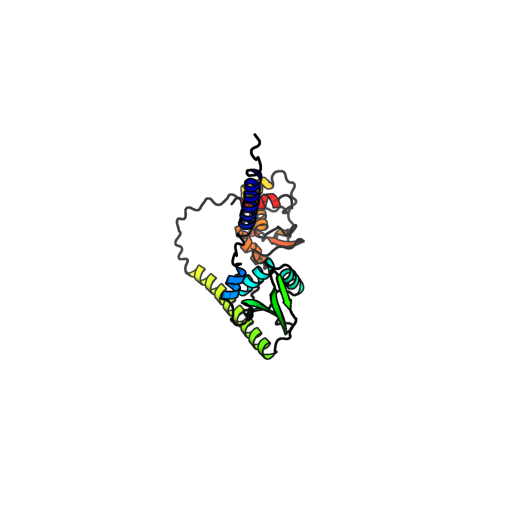 1 73 ? 1.784 10.847 -13.250 1.00 94.06 73 SER A C 1
ATOM 566 O O . SER A 1 73 ? 1.327 9.724 -13.034 1.00 94.06 73 SER A O 1
ATOM 568 N N . THR A 1 74 ? 0.988 11.894 -13.471 1.00 94.06 74 THR A N 1
ATOM 569 C CA . THR A 1 74 ? -0.479 11.812 -13.451 1.00 94.06 74 THR A CA 1
ATOM 570 C C . THR A 1 74 ? -1.041 10.892 -14.540 1.00 94.06 74 THR A C 1
ATOM 572 O O . THR A 1 74 ? -2.068 10.247 -14.316 1.00 94.06 74 THR A O 1
ATOM 575 N N . SER A 1 75 ? -0.373 10.776 -15.697 1.00 95.50 75 SER A N 1
ATOM 576 C CA . SER A 1 75 ? -0.762 9.840 -16.762 1.00 95.50 75 SER A CA 1
ATOM 577 C C . SER A 1 75 ? -0.572 8.389 -16.320 1.00 95.50 75 SER A C 1
ATOM 579 O O . SER A 1 75 ? -1.490 7.585 -16.489 1.00 95.50 75 SER A O 1
ATOM 581 N N . ILE A 1 76 ? 0.565 8.067 -15.690 1.00 97.19 76 ILE A N 1
ATOM 582 C CA . ILE A 1 76 ? 0.811 6.738 -15.114 1.00 97.19 76 ILE A CA 1
ATOM 583 C C . ILE A 1 76 ? -0.178 6.457 -13.987 1.00 97.19 76 ILE A C 1
ATOM 585 O O . ILE A 1 76 ? -0.775 5.382 -13.965 1.00 97.19 76 ILE A O 1
ATOM 589 N N . ALA A 1 77 ? -0.407 7.412 -13.083 1.00 96.12 77 ALA A N 1
ATOM 590 C CA . ALA A 1 77 ? -1.365 7.238 -11.997 1.00 96.12 77 ALA A CA 1
ATOM 591 C C . ALA A 1 77 ? -2.765 6.900 -12.521 1.00 96.12 77 ALA A C 1
ATOM 593 O O . ALA A 1 77 ? -3.362 5.911 -12.098 1.00 96.12 77 ALA A O 1
ATOM 594 N N . GLY A 1 78 ? -3.259 7.666 -13.499 1.00 96.50 78 GLY A N 1
ATOM 595 C CA . GLY A 1 78 ? -4.547 7.403 -14.138 1.00 96.50 78 GLY A CA 1
ATOM 596 C C . GLY A 1 78 ? -4.589 6.070 -14.891 1.00 96.50 78 GLY A C 1
ATOM 597 O O . GLY A 1 78 ? -5.627 5.405 -14.893 1.00 96.50 78 GLY A O 1
ATOM 598 N N . PHE A 1 79 ? -3.477 5.660 -15.509 1.00 97.94 79 PHE A N 1
ATOM 599 C CA . PHE A 1 79 ? -3.350 4.357 -16.161 1.00 97.94 79 PHE A CA 1
ATOM 600 C C . PHE A 1 79 ? -3.452 3.211 -15.146 1.00 97.94 79 PHE A C 1
ATOM 602 O O . PHE A 1 79 ? -4.309 2.341 -15.304 1.00 97.94 79 PHE A O 1
ATOM 609 N N . LEU A 1 80 ? -2.660 3.249 -14.070 1.00 97.00 80 LEU A N 1
ATOM 610 C CA . LEU A 1 80 ? -2.660 2.233 -13.014 1.00 97.00 80 LEU A CA 1
ATOM 611 C C . LEU A 1 80 ? -4.008 2.152 -12.289 1.00 97.00 80 LEU A C 1
ATOM 613 O O . LEU A 1 80 ? -4.479 1.055 -12.010 1.00 97.00 80 LEU A O 1
ATOM 617 N N . SER A 1 81 ? -4.683 3.281 -12.049 1.00 93.81 81 SER A N 1
ATOM 618 C CA . SER A 1 81 ? -6.029 3.289 -11.456 1.00 93.81 81 SER A CA 1
ATOM 619 C C . SER A 1 81 ? -7.079 2.581 -12.315 1.00 93.81 81 SER A C 1
ATOM 621 O O . SER A 1 81 ? -8.044 2.049 -11.776 1.00 93.81 81 SER A O 1
ATOM 623 N N . LYS A 1 82 ? -6.922 2.585 -13.644 1.00 96.75 82 LYS A N 1
ATOM 624 C CA . LYS A 1 82 ? -7.860 1.927 -14.568 1.00 96.75 82 LYS A CA 1
ATOM 625 C C . LYS A 1 82 ? -7.475 0.483 -14.866 1.00 96.75 82 LYS A C 1
ATOM 627 O O . LYS A 1 82 ? -8.355 -0.365 -14.975 1.00 96.75 82 LYS A O 1
ATOM 632 N N . ARG A 1 83 ? -6.181 0.218 -15.073 1.00 97.25 83 ARG A N 1
ATOM 633 C CA . ARG A 1 83 ? -5.678 -1.090 -15.513 1.00 97.25 83 ARG A CA 1
ATOM 634 C C . ARG A 1 83 ? -5.385 -2.036 -14.352 1.00 97.25 83 ARG A C 1
ATOM 636 O O . ARG A 1 83 ? -5.479 -3.244 -14.543 1.00 97.25 83 ARG A O 1
ATOM 643 N N . GLY A 1 84 ? -5.069 -1.494 -13.180 1.00 96.12 84 GLY A N 1
ATOM 644 C CA . GLY A 1 84 ? -4.530 -2.235 -12.047 1.00 96.12 84 GLY A CA 1
ATOM 645 C C . GLY A 1 84 ? -3.000 -2.214 -12.010 1.00 96.12 84 GLY A C 1
ATOM 646 O O . GLY A 1 84 ? -2.332 -1.677 -12.902 1.00 96.12 84 GLY A O 1
ATOM 647 N N . ILE A 1 85 ? -2.456 -2.801 -10.949 1.00 95.81 85 ILE A N 1
ATOM 648 C CA . ILE A 1 85 ? -1.016 -2.938 -10.712 1.00 95.81 85 ILE A CA 1
ATOM 649 C C . ILE A 1 85 ? -0.470 -4.043 -11.640 1.00 95.81 85 ILE A C 1
ATOM 651 O O . ILE A 1 85 ? -1.140 -5.065 -11.799 1.00 95.81 85 ILE A O 1
ATOM 655 N N . PRO A 1 86 ? 0.684 -3.850 -12.304 1.00 97.56 86 PRO A N 1
ATOM 656 C CA . PRO A 1 86 ? 1.298 -4.901 -13.114 1.00 97.56 86 PRO A CA 1
ATOM 657 C C . PRO A 1 86 ? 1.834 -6.046 -12.245 1.00 97.56 86 PRO A C 1
ATOM 659 O O . PRO A 1 86 ? 2.205 -5.839 -11.095 1.00 97.56 86 PRO A O 1
ATOM 662 N N . ASP A 1 87 ? 1.941 -7.246 -12.814 1.00 96.38 87 ASP A N 1
ATOM 663 C CA . ASP A 1 87 ? 2.509 -8.415 -12.128 1.00 96.38 87 ASP A CA 1
ATOM 664 C C . ASP A 1 87 ? 4.043 -8.333 -12.022 1.00 96.38 87 ASP A C 1
ATOM 666 O O . ASP A 1 87 ? 4.652 -8.849 -11.083 1.00 96.38 87 ASP A O 1
ATOM 670 N N . ALA A 1 88 ? 4.689 -7.706 -13.012 1.00 97.25 88 ALA A N 1
ATOM 671 C CA . ALA A 1 88 ? 6.132 -7.489 -13.032 1.00 97.25 88 ALA A CA 1
ATOM 672 C C . ALA A 1 88 ? 6.507 -6.184 -13.749 1.00 97.25 88 ALA A C 1
ATOM 674 O O . ALA A 1 88 ? 5.785 -5.710 -14.632 1.00 97.25 88 ALA A O 1
ATOM 675 N N . VAL A 1 89 ? 7.677 -5.642 -13.409 1.00 97.75 89 VAL A N 1
ATOM 676 C CA . VAL A 1 89 ? 8.303 -4.510 -14.101 1.00 97.75 89 VAL A CA 1
ATOM 677 C C . VAL A 1 89 ? 9.696 -4.857 -14.609 1.00 97.75 89 VAL A C 1
ATOM 679 O O . VAL A 1 89 ? 10.457 -5.545 -13.935 1.00 97.75 89 VAL A O 1
ATOM 682 N N . ARG A 1 90 ? 10.074 -4.347 -15.781 1.00 97.38 90 ARG A N 1
ATOM 683 C CA . ARG A 1 90 ? 11.463 -4.386 -16.268 1.00 97.38 90 ARG A CA 1
ATOM 684 C C . ARG A 1 90 ? 11.927 -2.976 -16.591 1.00 97.38 90 ARG A C 1
ATOM 686 O O . ARG A 1 90 ? 11.167 -2.210 -17.172 1.00 97.38 90 ARG A O 1
ATOM 693 N N . VAL A 1 91 ? 13.169 -2.649 -16.249 1.00 96.38 91 VAL A N 1
ATOM 694 C CA . VAL A 1 91 ? 13.792 -1.380 -16.642 1.00 96.38 91 VAL A CA 1
ATOM 695 C C . VAL A 1 91 ? 14.847 -1.660 -17.701 1.00 96.38 91 VAL A C 1
ATOM 697 O O . VAL A 1 91 ? 15.772 -2.448 -17.495 1.00 96.38 91 VAL A O 1
ATOM 700 N N . THR A 1 92 ? 14.681 -1.025 -18.853 1.00 95.50 92 THR A N 1
ATOM 701 C CA . THR A 1 92 ? 15.545 -1.171 -20.023 1.00 95.50 92 THR A CA 1
ATOM 702 C C . THR A 1 92 ? 16.172 0.167 -20.393 1.00 95.50 92 THR A C 1
ATOM 704 O O . THR A 1 92 ? 15.547 1.222 -20.266 1.00 95.50 92 THR A O 1
ATOM 707 N N . SER A 1 93 ? 17.416 0.119 -20.864 1.00 87.94 93 SER A N 1
ATOM 708 C CA . SER A 1 93 ? 18.112 1.282 -21.407 1.00 87.94 93 SER A CA 1
ATOM 709 C C . SER A 1 93 ? 17.534 1.639 -22.771 1.00 87.94 93 SER A C 1
ATOM 711 O O . SER A 1 93 ? 17.604 0.828 -23.700 1.00 87.94 93 SER A O 1
ATOM 713 N N . SER A 1 94 ? 17.039 2.864 -22.948 1.00 84.62 94 SER A N 1
ATOM 714 C CA . SER A 1 94 ? 16.881 3.399 -24.301 1.00 84.62 94 SER A CA 1
ATOM 715 C C . SER A 1 94 ? 18.248 3.800 -24.848 1.00 84.62 94 SER A C 1
ATOM 717 O O . SER A 1 94 ? 19.075 4.378 -24.141 1.00 84.62 94 SER A O 1
ATOM 719 N N . SER A 1 95 ? 18.460 3.621 -26.151 1.00 80.38 95 SER A N 1
ATOM 720 C CA . SER A 1 95 ? 19.623 4.181 -26.853 1.00 80.38 95 SER A CA 1
ATOM 721 C C . SER A 1 95 ? 19.715 5.710 -26.746 1.00 80.38 95 SER A C 1
ATOM 723 O O . SER A 1 95 ? 20.765 6.283 -27.014 1.00 80.38 95 SER A O 1
ATOM 725 N N . THR A 1 96 ? 18.617 6.380 -26.380 1.00 79.69 96 THR A N 1
ATOM 726 C CA . THR A 1 96 ? 18.549 7.834 -26.176 1.00 79.69 96 THR A CA 1
ATOM 727 C C . THR A 1 96 ? 18.926 8.277 -24.760 1.00 79.69 96 THR A C 1
ATOM 729 O O . THR A 1 96 ? 18.878 9.470 -24.487 1.00 79.69 96 THR A O 1
ATOM 732 N N . GLY A 1 97 ? 19.274 7.350 -23.860 1.00 78.31 97 GLY A N 1
ATOM 733 C CA . GLY A 1 97 ? 19.637 7.649 -22.469 1.00 78.31 97 GLY A CA 1
ATOM 734 C C . GLY A 1 97 ? 18.454 7.879 -21.523 1.00 78.31 97 GLY A C 1
ATOM 735 O O . GLY A 1 97 ? 18.667 8.038 -20.327 1.00 78.31 97 GLY A O 1
ATOM 736 N N . ASN A 1 98 ? 17.219 7.853 -22.029 1.00 80.00 98 ASN A N 1
ATOM 737 C CA . ASN A 1 98 ? 16.023 7.900 -21.189 1.00 80.00 98 ASN A CA 1
ATOM 738 C C . ASN A 1 98 ? 15.674 6.478 -20.734 1.00 80.00 98 ASN A C 1
ATOM 740 O O . ASN A 1 98 ? 15.651 5.562 -21.558 1.00 80.00 98 ASN A O 1
ATOM 744 N N . GLY A 1 99 ? 15.380 6.282 -19.449 1.00 83.12 99 GLY A N 1
ATOM 745 C CA . GLY A 1 99 ? 14.901 4.988 -18.960 1.00 83.12 99 GLY A CA 1
ATOM 746 C C . GLY A 1 99 ? 13.584 4.591 -19.639 1.00 83.12 99 GLY A C 1
ATOM 747 O O . GLY A 1 99 ? 12.670 5.409 -19.762 1.00 83.12 99 GLY A O 1
ATOM 748 N N . GLU A 1 100 ? 13.484 3.340 -20.090 1.00 95.56 100 GLU A N 1
ATOM 749 C CA . GLU A 1 100 ? 12.235 2.732 -20.555 1.00 95.56 100 GLU A CA 1
ATOM 750 C C . GLU A 1 100 ? 11.801 1.683 -19.531 1.00 95.56 100 GLU A C 1
ATOM 752 O O . GLU A 1 100 ? 12.544 0.745 -19.231 1.00 95.56 100 GLU A O 1
ATOM 757 N N . VAL A 1 101 ? 10.602 1.854 -18.977 1.00 97.25 101 VAL A N 1
ATOM 758 C CA . VAL A 1 101 ? 10.026 0.916 -18.008 1.00 97.25 101 VAL A CA 1
ATOM 759 C C . VAL A 1 101 ? 8.948 0.107 -18.704 1.00 97.25 101 VAL A C 1
ATOM 761 O O . VAL A 1 101 ? 8.140 0.636 -19.453 1.00 97.25 101 VAL A O 1
ATOM 764 N N . GLU A 1 102 ? 8.914 -1.184 -18.458 1.00 98.12 102 GLU A N 1
ATOM 765 C CA . GLU A 1 102 ? 7.952 -2.099 -19.043 1.00 98.12 102 GLU A CA 1
ATOM 766 C C . GLU A 1 102 ? 7.075 -2.701 -17.956 1.00 98.12 102 GLU A C 1
ATOM 768 O O . GLU A 1 102 ? 7.589 -3.263 -16.991 1.00 98.12 102 GLU A O 1
ATOM 773 N N . PHE A 1 103 ? 5.760 -2.607 -18.125 1.00 98.38 103 PHE A N 1
ATOM 774 C CA . PHE A 1 103 ? 4.759 -3.197 -17.245 1.00 98.38 103 PHE A CA 1
ATOM 775 C C . PHE A 1 103 ? 4.205 -4.476 -17.866 1.00 98.38 103 PHE A C 1
ATOM 777 O O . PHE A 1 103 ? 3.634 -4.448 -18.958 1.00 98.38 103 PHE A O 1
ATOM 784 N N . TYR A 1 104 ? 4.344 -5.586 -17.146 1.00 98.12 104 TYR A N 1
ATOM 785 C CA . TYR A 1 104 ? 3.864 -6.899 -17.557 1.00 98.12 104 TYR A CA 1
ATOM 786 C C . TYR A 1 104 ? 2.562 -7.233 -16.833 1.00 98.12 104 TYR A C 1
ATOM 788 O O . TYR A 1 104 ? 2.538 -7.325 -15.608 1.00 98.12 104 TYR A O 1
ATOM 796 N N . TYR A 1 105 ? 1.504 -7.470 -17.603 1.00 97.81 105 TYR A N 1
ATOM 797 C CA . TYR A 1 105 ? 0.230 -8.000 -17.130 1.00 97.81 105 TYR A CA 1
ATOM 798 C C . TYR A 1 105 ? 0.105 -9.443 -17.619 1.00 97.81 105 TYR A C 1
ATOM 800 O O . TYR A 1 105 ? -0.321 -9.725 -18.741 1.00 97.81 105 TYR A O 1
ATOM 808 N N . LEU A 1 106 ? 0.512 -10.375 -16.766 1.00 96.25 106 LEU A N 1
ATOM 809 C CA . LEU A 1 106 ? 0.630 -11.796 -17.067 1.00 96.25 106 LEU A CA 1
ATOM 810 C C . LEU A 1 106 ? -0.715 -12.497 -17.163 1.00 96.25 106 LEU A C 1
ATOM 812 O O . LEU A 1 106 ? -0.752 -13.583 -17.720 1.00 96.25 106 LEU A O 1
ATOM 816 N N . SER A 1 107 ? -1.797 -11.952 -16.608 1.00 93.75 107 SER A N 1
ATOM 817 C CA . SER A 1 107 ? -3.136 -12.538 -16.770 1.00 93.75 107 SER A CA 1
ATOM 818 C C . SER A 1 107 ? -3.666 -12.383 -18.210 1.00 93.75 107 SER A C 1
ATOM 820 O O . SER A 1 107 ? -4.001 -13.400 -18.820 1.00 93.75 107 SER A O 1
ATOM 822 N N . PRO A 1 108 ? -3.679 -11.169 -18.804 1.00 97.19 108 PRO A N 1
ATOM 823 C CA . PRO A 1 108 ? -4.063 -10.975 -20.205 1.00 97.19 108 PRO A CA 1
ATOM 824 C C . PRO A 1 108 ? -2.934 -11.223 -21.225 1.00 97.19 108 PRO A C 1
ATOM 826 O O . PRO A 1 108 ? -3.179 -11.096 -22.420 1.00 97.19 108 PRO A O 1
ATOM 829 N N . ASP A 1 109 ? -1.721 -11.571 -20.785 1.00 97.44 109 ASP A N 1
ATOM 830 C CA . ASP A 1 109 ? -0.527 -11.710 -21.636 1.00 97.44 109 ASP A CA 1
ATOM 831 C C . ASP A 1 109 ? -0.164 -10.414 -22.391 1.00 97.44 109 ASP A C 1
ATOM 833 O O . ASP A 1 109 ? 0.252 -10.435 -23.554 1.00 97.44 109 ASP A O 1
ATOM 837 N N . GLU A 1 110 ? -0.290 -9.277 -21.700 1.00 98.19 110 GLU A N 1
ATOM 838 C CA . GLU A 1 110 ? -0.060 -7.938 -22.248 1.00 98.19 110 GLU A CA 1
ATOM 839 C C . GLU A 1 110 ? 1.145 -7.231 -21.621 1.00 98.19 110 GLU A C 1
ATOM 841 O O . GLU A 1 110 ? 1.393 -7.304 -20.417 1.00 98.19 110 GLU A O 1
ATOM 846 N N . LEU A 1 111 ? 1.852 -6.475 -22.454 1.00 97.88 111 LEU A N 1
ATOM 847 C CA . LEU A 1 111 ? 2.983 -5.626 -22.109 1.00 97.88 111 LEU A CA 1
ATOM 848 C C . LEU A 1 111 ? 2.656 -4.168 -22.440 1.00 97.88 111 LEU A C 1
ATOM 850 O O . LEU A 1 111 ? 2.158 -3.869 -23.526 1.00 97.88 111 LEU A O 1
ATOM 854 N N . PHE A 1 112 ? 3.001 -3.255 -21.539 1.00 98.38 112 PHE A N 1
ATOM 855 C CA . PHE A 1 112 ? 2.987 -1.817 -21.797 1.00 98.38 112 PHE A CA 1
ATOM 856 C C . PHE A 1 112 ? 4.386 -1.246 -21.603 1.00 98.38 112 PHE A C 1
ATOM 858 O O . PHE A 1 112 ? 5.071 -1.594 -20.645 1.00 98.38 112 PHE A O 1
ATOM 865 N N . LYS A 1 113 ? 4.802 -0.351 -22.494 1.00 97.69 113 LYS A N 1
ATOM 866 C CA . LYS A 1 113 ? 6.077 0.365 -22.415 1.00 97.69 113 LYS A CA 1
ATOM 867 C C . LYS A 1 113 ? 5.834 1.791 -21.966 1.00 97.69 113 LYS A C 1
ATOM 869 O O . LYS A 1 113 ? 4.973 2.482 -22.502 1.00 97.69 113 LYS A O 1
ATOM 874 N N . LEU A 1 114 ? 6.608 2.239 -21.001 1.00 97.31 114 LEU A N 1
ATOM 875 C CA . LEU A 1 114 ? 6.576 3.574 -20.448 1.00 97.31 114 LEU A CA 1
ATOM 876 C C . LEU A 1 114 ? 7.853 4.269 -20.887 1.00 97.31 114 LEU A C 1
ATOM 878 O O . LEU A 1 114 ? 8.954 3.869 -20.509 1.00 97.31 114 LEU A O 1
ATOM 882 N N . LYS A 1 115 ? 7.694 5.306 -21.706 1.00 95.50 115 LYS A N 1
ATOM 883 C CA . LYS A 1 115 ? 8.808 6.106 -22.211 1.00 95.50 115 LYS A CA 1
ATOM 884 C C . LYS A 1 115 ? 8.752 7.500 -21.629 1.00 95.50 115 LYS A C 1
ATOM 886 O O . LYS A 1 115 ? 7.722 8.170 -21.717 1.00 95.50 115 LYS A O 1
ATOM 891 N N . GLN A 1 116 ? 9.874 7.943 -21.077 1.00 91.81 116 GLN A N 1
ATOM 892 C CA . GLN A 1 116 ? 10.028 9.321 -20.647 1.00 91.81 116 GLN A CA 1
ATOM 893 C C . GLN A 1 116 ? 10.285 10.215 -21.869 1.00 91.81 116 GLN A C 1
ATOM 895 O O . GLN A 1 116 ? 11.255 10.027 -22.611 1.00 91.81 116 GLN A O 1
ATOM 900 N N . SER A 1 117 ? 9.397 11.184 -22.075 1.00 89.06 117 SER A N 1
ATOM 901 C CA . SER A 1 117 ? 9.480 12.212 -23.109 1.00 89.06 117 SER A CA 1
ATOM 902 C C . SER A 1 117 ? 9.432 13.578 -22.440 1.00 89.06 117 SER A C 1
ATOM 904 O O . SER A 1 117 ? 8.422 13.947 -21.835 1.00 89.06 117 SER A O 1
ATOM 906 N N . GLU A 1 118 ? 10.527 14.327 -22.559 1.00 86.00 118 GLU A N 1
ATOM 907 C CA . GLU A 1 118 ? 10.731 15.612 -21.883 1.00 86.00 118 GLU A CA 1
ATOM 908 C C . GLU A 1 118 ? 10.551 15.474 -20.360 1.00 86.00 118 GLU A C 1
ATOM 910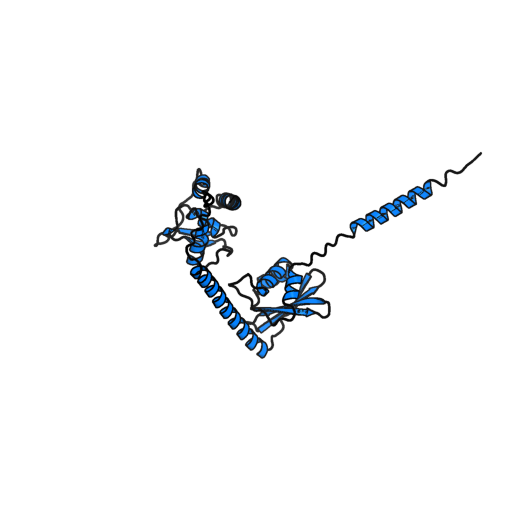 O O . GLU A 1 118 ? 11.403 14.892 -19.694 1.00 86.00 118 GLU A O 1
ATOM 915 N N . ALA A 1 119 ? 9.431 15.956 -19.817 1.00 84.12 119 ALA A N 1
ATOM 916 C CA . ALA A 1 119 ? 9.083 15.900 -18.396 1.00 84.12 119 ALA A CA 1
ATOM 917 C C . ALA A 1 119 ? 7.869 14.999 -18.108 1.00 84.12 119 ALA A C 1
ATOM 919 O O . ALA A 1 119 ? 7.282 15.065 -17.031 1.00 84.12 119 ALA A O 1
ATOM 920 N N . THR A 1 120 ? 7.441 14.188 -19.077 1.00 89.75 120 THR A N 1
ATOM 921 C CA . THR A 1 120 ? 6.230 13.369 -18.951 1.00 89.75 120 THR A CA 1
ATOM 922 C C . THR A 1 120 ? 6.480 11.926 -19.351 1.00 89.75 120 THR A C 1
ATOM 924 O O . THR A 1 120 ? 7.347 11.621 -20.169 1.00 89.75 120 THR A O 1
ATOM 927 N N . TRP A 1 121 ? 5.694 11.025 -18.773 1.00 94.31 121 TRP A N 1
ATOM 928 C CA . TRP A 1 121 ? 5.707 9.618 -19.133 1.00 94.31 121 TRP A CA 1
ATOM 929 C C . TRP A 1 121 ? 4.567 9.306 -20.095 1.00 94.31 121 TRP A C 1
ATOM 931 O O . TRP A 1 121 ? 3.401 9.636 -19.848 1.00 94.31 121 TRP A O 1
ATOM 941 N N . VAL A 1 122 ? 4.919 8.642 -21.190 1.00 95.62 122 VAL A N 1
ATOM 942 C CA . VAL A 1 122 ? 3.987 8.189 -22.218 1.00 95.62 122 VAL A CA 1
ATOM 943 C C . VAL A 1 122 ? 3.854 6.677 -22.117 1.00 95.62 122 VAL A C 1
ATOM 945 O O . VAL A 1 122 ? 4.852 5.960 -22.148 1.00 95.62 122 VAL A O 1
ATOM 948 N N . VAL A 1 123 ? 2.614 6.201 -22.009 1.00 97.69 123 VAL A N 1
ATOM 949 C CA . VAL A 1 123 ? 2.288 4.771 -21.985 1.00 97.69 123 VAL A CA 1
ATOM 950 C C . VAL A 1 123 ? 1.991 4.305 -23.411 1.00 97.69 123 VAL A C 1
ATOM 952 O O . VAL A 1 123 ? 1.121 4.859 -24.081 1.00 97.69 123 VAL A O 1
ATOM 955 N N . LEU A 1 124 ? 2.710 3.286 -23.869 1.00 97.38 124 LEU A N 1
ATOM 956 C CA . LEU A 1 124 ? 2.594 2.665 -25.186 1.00 97.38 124 LEU A CA 1
ATOM 957 C C . LEU A 1 124 ? 2.139 1.209 -25.024 1.00 97.38 124 LEU A C 1
ATOM 959 O O . LEU A 1 124 ? 2.670 0.490 -24.180 1.00 97.38 124 LEU A O 1
ATOM 963 N N . GLY A 1 125 ? 1.175 0.766 -25.833 1.00 96.38 125 GLY A N 1
ATOM 964 C CA . GLY A 1 125 ? 0.656 -0.606 -25.805 1.00 96.38 125 GLY A CA 1
ATOM 965 C C . GLY A 1 125 ? -0.872 -0.687 -25.946 1.00 96.38 125 GLY A C 1
ATOM 966 O O . GLY A 1 125 ? -1.509 0.326 -26.255 1.00 96.38 125 GLY A O 1
ATOM 967 N N . PRO A 1 126 ? -1.468 -1.873 -25.715 1.00 97.81 126 PRO A N 1
ATOM 968 C CA . PRO A 1 126 ? -0.797 -3.112 -25.306 1.00 97.81 126 PRO A CA 1
ATOM 969 C C . PRO A 1 126 ? -0.008 -3.776 -26.444 1.00 97.81 126 PRO A C 1
ATOM 971 O O . PRO A 1 126 ? -0.417 -3.752 -27.603 1.00 97.81 126 PRO A O 1
ATOM 974 N N . GLU A 1 127 ? 1.103 -4.418 -26.094 1.00 98.12 127 GLU A N 1
ATOM 975 C CA . GLU A 1 127 ? 1.819 -5.376 -26.938 1.00 98.12 127 GLU A CA 1
ATOM 976 C C . GLU A 1 127 ? 1.596 -6.801 -26.408 1.00 98.12 127 GLU A C 1
ATOM 978 O O . GLU A 1 127 ? 1.485 -7.012 -25.202 1.00 98.12 127 GLU A O 1
ATOM 983 N N . ALA A 1 128 ? 1.535 -7.795 -27.297 1.00 97.88 128 ALA A N 1
ATOM 984 C CA . ALA A 1 128 ? 1.391 -9.192 -26.889 1.00 97.88 128 ALA A CA 1
ATOM 985 C C . ALA A 1 128 ? 2.726 -9.756 -26.381 1.00 97.88 128 ALA A C 1
ATOM 987 O O . ALA A 1 128 ? 3.753 -9.646 -27.057 1.00 97.88 128 ALA A O 1
ATOM 988 N N . ILE A 1 129 ? 2.707 -10.414 -25.221 1.00 96.75 129 ILE A N 1
ATOM 989 C CA . ILE A 1 129 ? 3.881 -11.108 -24.685 1.00 96.75 129 ILE A CA 1
ATOM 990 C C . ILE A 1 129 ? 4.054 -12.448 -25.413 1.00 96.75 129 ILE A C 1
ATOM 992 O O . ILE A 1 129 ? 3.097 -13.192 -25.637 1.00 96.75 129 ILE A O 1
ATOM 996 N N . GLN A 1 130 ? 5.293 -12.799 -25.770 1.00 96.94 130 GLN A N 1
ATOM 997 C CA . GLN A 1 130 ? 5.578 -14.129 -26.307 1.00 96.94 130 GLN A CA 1
ATOM 998 C C . GLN A 1 130 ? 5.240 -15.207 -25.271 1.00 96.94 130 GLN A C 1
ATOM 1000 O O . GLN A 1 130 ? 5.739 -15.188 -24.148 1.00 96.94 130 GLN A O 1
ATOM 1005 N N . ARG A 1 131 ? 4.434 -16.195 -25.668 1.00 94.50 131 ARG A N 1
ATOM 1006 C CA . ARG A 1 131 ? 3.894 -17.217 -24.757 1.00 94.50 131 ARG A CA 1
ATOM 1007 C C . ARG A 1 131 ? 4.963 -17.960 -23.951 1.00 94.50 131 ARG A C 1
ATOM 1009 O O . ARG A 1 131 ? 4.746 -18.254 -22.779 1.00 94.50 131 ARG A O 1
ATOM 1016 N N . GLU A 1 132 ? 6.101 -18.276 -24.566 1.00 94.56 132 GLU A N 1
ATOM 1017 C CA . GLU A 1 132 ? 7.213 -18.955 -23.886 1.00 94.56 132 GLU A CA 1
ATOM 1018 C C . GLU A 1 132 ? 7.786 -18.097 -22.752 1.00 94.56 132 GLU A C 1
ATOM 1020 O O . GLU A 1 132 ? 7.995 -18.593 -21.644 1.00 94.56 132 GLU A O 1
ATOM 1025 N N . PHE A 1 133 ? 7.936 -16.795 -23.005 1.00 94.81 133 PHE A N 1
ATOM 1026 C CA . PHE A 1 133 ? 8.383 -15.818 -22.021 1.00 94.81 133 PHE A CA 1
ATOM 1027 C C .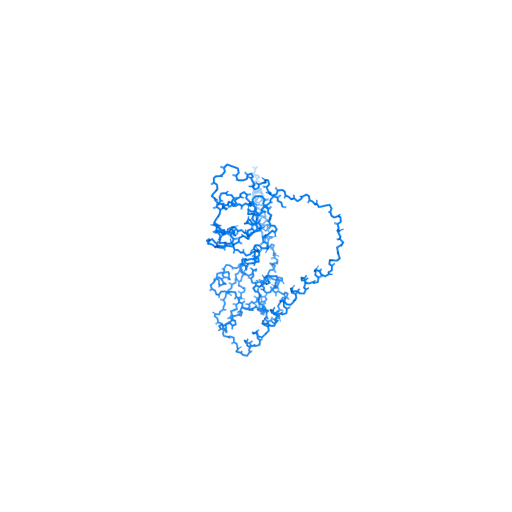 PHE A 1 133 ? 7.355 -15.613 -20.901 1.00 94.81 133 PHE A C 1
ATOM 1029 O O . PHE A 1 133 ? 7.718 -15.566 -19.731 1.00 94.81 133 PHE A O 1
ATOM 1036 N N . THR A 1 134 ? 6.057 -15.576 -21.216 1.00 94.06 134 THR A N 1
ATOM 1037 C CA . THR A 1 134 ? 5.005 -15.520 -20.188 1.00 94.06 134 THR A CA 1
ATOM 1038 C C . THR A 1 134 ? 5.105 -16.699 -19.220 1.00 94.06 134 THR A C 1
ATOM 1040 O O . THR A 1 134 ? 4.984 -16.532 -18.006 1.00 94.06 134 THR A O 1
ATOM 1043 N N . VAL A 1 135 ? 5.310 -17.916 -19.736 1.00 94.19 135 VAL A N 1
ATOM 1044 C CA . VAL A 1 135 ? 5.367 -19.125 -18.902 1.00 94.19 135 VAL A CA 1
ATOM 1045 C C . VAL A 1 135 ? 6.583 -19.102 -17.976 1.00 94.19 135 VAL A C 1
ATOM 1047 O O . VAL A 1 135 ? 6.443 -19.453 -16.799 1.00 94.19 135 VAL A O 1
ATOM 1050 N N . SER A 1 136 ? 7.753 -18.685 -18.470 1.00 94.69 136 SER A N 1
ATOM 1051 C CA . SER A 1 136 ? 8.945 -18.546 -17.627 1.00 94.69 136 SER A CA 1
ATOM 1052 C C . SER A 1 136 ? 8.761 -17.442 -16.585 1.00 94.69 136 SER A C 1
ATOM 1054 O O . SER A 1 136 ? 9.011 -17.684 -15.403 1.00 94.69 136 SER A O 1
ATOM 1056 N N . LEU A 1 137 ? 8.224 -16.286 -16.980 1.00 93.94 137 LEU A N 1
ATOM 1057 C CA . LEU A 1 137 ? 8.019 -15.148 -16.090 1.00 93.94 137 LEU A CA 1
ATOM 1058 C C . LEU A 1 137 ? 7.000 -15.454 -14.982 1.00 93.94 137 LEU A C 1
ATOM 1060 O O . LEU A 1 137 ? 7.285 -15.231 -13.809 1.00 93.94 137 LEU A O 1
ATOM 1064 N N . ARG A 1 138 ? 5.862 -16.089 -15.297 1.00 95.25 138 ARG A N 1
ATOM 1065 C CA . ARG A 1 138 ? 4.892 -16.542 -14.276 1.00 95.25 138 ARG A CA 1
ATOM 1066 C C . ARG A 1 138 ? 5.525 -17.496 -13.259 1.00 95.25 138 ARG A C 1
ATOM 1068 O O . ARG A 1 138 ? 5.148 -17.484 -12.088 1.00 95.25 138 ARG A O 1
ATOM 1075 N N . ARG A 1 139 ? 6.463 -18.349 -13.690 1.00 94.88 139 ARG A N 1
ATOM 1076 C CA . ARG A 1 139 ? 7.187 -19.247 -12.779 1.00 94.88 139 ARG A CA 1
ATOM 1077 C C . ARG A 1 139 ? 8.126 -18.460 -11.867 1.00 94.88 139 ARG A C 1
ATOM 1079 O O . ARG A 1 139 ? 8.109 -18.712 -10.666 1.00 94.88 139 ARG A O 1
ATOM 1086 N N . GLN A 1 140 ? 8.888 -17.518 -12.419 1.00 92.88 140 GLN A N 1
ATOM 1087 C CA . GLN A 1 140 ? 9.801 -16.669 -11.650 1.00 92.88 140 GLN A CA 1
ATOM 1088 C C . GLN A 1 140 ? 9.056 -15.819 -10.613 1.00 92.88 140 GLN A C 1
ATOM 1090 O O . GLN A 1 140 ? 9.433 -15.838 -9.445 1.00 92.88 140 GLN A O 1
ATOM 1095 N N . VAL A 1 141 ? 7.963 -15.154 -11.008 1.00 90.88 141 VAL A N 1
ATOM 1096 C CA . VAL A 1 141 ? 7.123 -14.344 -10.105 1.00 90.88 141 VAL A CA 1
ATOM 1097 C C . VAL A 1 141 ? 6.635 -15.186 -8.927 1.00 90.88 141 VAL A C 1
ATOM 1099 O O . VAL A 1 141 ? 6.871 -14.839 -7.774 1.00 90.88 141 VAL A O 1
ATOM 1102 N N . ARG A 1 142 ? 6.049 -16.360 -9.198 1.00 91.00 142 ARG A N 1
ATOM 1103 C CA . ARG A 1 142 ? 5.573 -17.270 -8.141 1.00 91.00 142 ARG A CA 1
ATOM 1104 C C . ARG A 1 142 ? 6.685 -17.778 -7.231 1.00 91.00 142 ARG A C 1
ATOM 1106 O O . ARG A 1 142 ? 6.425 -18.048 -6.064 1.00 91.00 142 ARG A O 1
ATOM 1113 N N . GLN A 1 143 ? 7.883 -17.994 -7.766 1.00 93.19 143 GLN A N 1
ATOM 1114 C CA . GLN A 1 143 ? 9.009 -18.457 -6.966 1.00 93.19 143 GLN A CA 1
ATOM 1115 C C . GLN A 1 143 ? 9.506 -17.351 -6.032 1.00 93.19 143 GLN A C 1
ATOM 1117 O O . GLN A 1 143 ? 9.690 -17.616 -4.850 1.00 93.19 143 GLN A O 1
ATOM 1122 N N . ARG A 1 144 ? 9.647 -16.117 -6.529 1.00 87.81 144 ARG A N 1
ATOM 1123 C CA . ARG A 1 144 ? 10.100 -14.984 -5.714 1.00 87.81 144 ARG A CA 1
ATOM 1124 C C . ARG A 1 144 ? 9.124 -14.624 -4.604 1.00 87.81 144 ARG A C 1
ATOM 1126 O O . ARG A 1 144 ? 9.568 -14.441 -3.480 1.00 87.81 144 ARG A O 1
ATOM 1133 N N . VAL A 1 145 ? 7.820 -14.616 -4.890 1.00 82.88 145 VAL A N 1
ATOM 1134 C CA . VAL A 1 145 ? 6.789 -14.395 -3.860 1.00 82.88 145 VAL A CA 1
ATOM 1135 C C . VAL A 1 145 ? 6.949 -15.408 -2.720 1.00 82.88 145 VAL A C 1
ATOM 1137 O O . VAL A 1 145 ? 7.049 -15.023 -1.562 1.00 82.88 145 VAL A O 1
ATOM 1140 N N . LYS A 1 146 ? 7.124 -16.697 -3.044 1.00 87.94 146 LYS A N 1
ATOM 1141 C CA . LYS A 1 146 ? 7.367 -17.739 -2.031 1.00 87.94 146 LYS A CA 1
ATOM 1142 C C . LYS A 1 146 ? 8.677 -17.556 -1.264 1.00 87.94 146 LYS A C 1
ATOM 1144 O O . LYS A 1 146 ? 8.725 -17.823 -0.067 1.00 87.94 146 LYS A O 1
ATOM 1149 N N . GLU A 1 147 ? 9.755 -17.171 -1.944 1.00 89.88 147 GLU A N 1
ATOM 1150 C CA . GLU A 1 147 ? 11.056 -16.931 -1.305 1.00 89.88 147 GLU A CA 1
ATOM 1151 C C . GLU A 1 147 ? 10.996 -15.734 -0.343 1.00 89.88 147 GLU A C 1
ATOM 1153 O O . GLU A 1 147 ? 11.601 -15.766 0.731 1.00 89.88 147 GLU A O 1
ATOM 1158 N N . GLU A 1 148 ? 10.240 -14.695 -0.688 1.00 81.94 148 GLU A N 1
ATOM 1159 C CA . GLU A 1 148 ? 10.031 -13.529 0.168 1.00 81.94 148 GLU A CA 1
ATOM 1160 C C . GLU A 1 148 ? 9.115 -13.825 1.355 1.00 81.94 148 GLU A C 1
ATOM 1162 O O . GLU A 1 148 ? 9.472 -13.472 2.478 1.00 81.94 148 GLU A O 1
ATOM 1167 N N . GLU A 1 149 ? 8.007 -14.545 1.157 1.00 78.62 149 GLU A N 1
ATOM 1168 C CA . GLU A 1 149 ? 7.156 -15.045 2.250 1.00 78.62 149 GLU A CA 1
ATOM 1169 C C . GLU A 1 149 ? 7.988 -15.834 3.281 1.00 78.62 149 GLU A C 1
ATOM 1171 O O . GLU A 1 149 ? 7.857 -15.655 4.499 1.00 78.62 149 GLU A O 1
ATOM 1176 N N . GLN A 1 150 ? 8.911 -16.674 2.798 1.00 86.50 150 GLN A N 1
ATOM 1177 C CA . GLN A 1 150 ? 9.832 -17.426 3.648 1.00 86.50 150 GLN A CA 1
ATOM 1178 C C . GLN A 1 150 ? 10.829 -16.517 4.377 1.00 86.50 150 GLN A C 1
ATOM 1180 O O . GLN A 1 150 ? 11.025 -16.688 5.582 1.00 86.50 150 GLN A O 1
ATOM 1185 N N . ARG A 1 151 ? 11.427 -15.529 3.696 1.00 85.19 151 ARG A N 1
ATOM 1186 C CA . ARG A 1 151 ? 12.355 -14.568 4.322 1.00 85.19 151 ARG A CA 1
ATOM 1187 C C . ARG A 1 151 ? 11.690 -13.730 5.407 1.00 85.19 151 ARG A C 1
ATOM 1189 O O . ARG A 1 151 ? 12.292 -13.526 6.462 1.00 85.19 151 ARG A O 1
ATOM 1196 N N . THR A 1 152 ? 10.466 -13.265 5.181 1.00 74.38 152 THR A N 1
ATOM 1197 C CA . THR A 1 152 ? 9.715 -12.479 6.168 1.00 74.38 152 THR A CA 1
ATOM 1198 C C . THR A 1 152 ? 9.396 -13.331 7.395 1.00 74.38 152 THR A C 1
ATOM 1200 O O . THR A 1 152 ? 9.649 -12.910 8.524 1.00 74.38 152 THR A O 1
ATOM 1203 N N . THR A 1 153 ? 8.960 -14.578 7.188 1.00 75.75 153 THR A N 1
ATOM 1204 C CA . THR A 1 153 ? 8.707 -15.532 8.282 1.00 75.75 153 THR A CA 1
ATOM 1205 C C . THR A 1 153 ? 9.977 -15.826 9.085 1.00 75.75 153 THR A C 1
ATOM 1207 O O . THR A 1 153 ? 9.949 -15.854 10.317 1.00 75.75 153 THR A O 1
ATOM 1210 N N . GLN A 1 154 ? 11.109 -16.005 8.400 1.00 79.44 154 GLN A N 1
ATOM 1211 C CA . GLN A 1 154 ? 12.389 -16.286 9.043 1.00 79.44 154 GLN A CA 1
ATOM 1212 C C . GLN A 1 154 ? 12.908 -15.079 9.833 1.00 79.44 154 GLN A C 1
ATOM 1214 O O . GLN A 1 154 ? 13.329 -15.241 10.973 1.00 79.44 154 GLN A O 1
ATOM 1219 N N . THR A 1 155 ? 12.777 -13.863 9.296 1.00 72.69 155 THR A N 1
ATOM 1220 C CA . THR A 1 155 ? 13.187 -12.630 9.992 1.00 72.69 155 THR A CA 1
ATOM 1221 C C . THR A 1 155 ? 12.411 -12.440 11.299 1.00 72.69 155 THR A C 1
ATOM 1223 O O . THR A 1 155 ? 13.003 -12.107 12.324 1.00 72.69 155 THR A O 1
ATOM 1226 N N . ILE A 1 156 ? 11.102 -12.714 11.301 1.00 71.19 156 ILE A N 1
ATOM 1227 C CA . ILE A 1 156 ? 10.268 -12.640 12.512 1.00 71.19 156 ILE A CA 1
ATOM 1228 C C . ILE A 1 156 ? 10.672 -13.725 13.524 1.00 71.19 156 ILE A C 1
ATOM 1230 O O . ILE A 1 156 ? 10.752 -13.462 14.726 1.00 71.19 156 ILE A O 1
ATOM 1234 N N . SER A 1 157 ? 10.968 -14.940 13.052 1.00 71.44 157 SER A N 1
ATOM 1235 C CA . SER A 1 157 ? 11.439 -16.036 13.906 1.00 71.44 157 SER A CA 1
ATOM 1236 C C . SER A 1 157 ? 12.799 -15.726 14.544 1.00 71.44 157 SER A C 1
ATOM 1238 O O . SER A 1 157 ? 12.972 -15.915 15.748 1.00 71.44 157 SER A O 1
ATOM 1240 N N . ASP A 1 158 ? 13.750 -15.196 13.775 1.00 72.81 158 ASP A N 1
ATOM 1241 C CA . ASP A 1 158 ? 15.110 -14.896 14.237 1.00 72.81 158 ASP A CA 1
ATOM 1242 C C . ASP A 1 158 ? 15.141 -13.705 15.212 1.00 72.81 158 ASP A C 1
ATOM 1244 O O . ASP A 1 158 ? 15.891 -13.720 16.199 1.00 72.81 158 ASP A O 1
ATOM 1248 N N . GLN A 1 159 ? 14.269 -12.710 15.005 1.00 63.47 159 GLN A N 1
ATOM 1249 C CA . GLN A 1 159 ? 14.066 -11.614 15.959 1.00 63.47 159 GLN A CA 1
ATOM 1250 C C . GLN A 1 159 ? 13.461 -12.095 17.286 1.00 63.47 159 GLN A C 1
ATOM 1252 O O . GLN A 1 159 ? 13.805 -11.558 18.341 1.00 63.47 159 GLN A O 1
ATOM 1257 N N . ASN A 1 160 ? 12.621 -13.133 17.264 1.00 58.94 160 ASN A N 1
ATOM 1258 C CA . ASN A 1 160 ? 12.087 -13.737 18.486 1.00 58.94 160 ASN A CA 1
ATOM 1259 C C . ASN A 1 160 ? 13.080 -14.683 19.179 1.00 58.94 160 ASN A C 1
ATOM 1261 O O . ASN A 1 160 ? 13.057 -14.781 20.404 1.00 58.94 160 ASN A O 1
ATOM 1265 N N . SER A 1 161 ? 13.978 -15.343 18.441 1.00 62.19 161 SER A N 1
ATOM 1266 C CA . SER A 1 161 ? 14.932 -16.305 19.015 1.00 62.19 161 SER A CA 1
ATOM 1267 C C . SER A 1 161 ? 16.187 -15.665 19.619 1.00 62.19 161 SER A C 1
ATOM 1269 O O . SER A 1 161 ? 16.814 -16.273 20.485 1.00 62.19 161 SER A O 1
ATOM 1271 N N . THR A 1 162 ? 16.543 -14.439 19.218 1.00 52.25 162 THR A N 1
ATOM 1272 C CA . THR A 1 162 ? 17.725 -13.720 19.746 1.00 52.25 162 THR A CA 1
ATOM 1273 C C . THR A 1 162 ? 17.382 -12.731 20.867 1.00 52.25 162 THR A C 1
ATOM 1275 O O . THR A 1 162 ? 18.259 -12.054 21.401 1.00 52.25 162 THR A O 1
ATOM 1278 N N . ARG A 1 163 ? 16.118 -12.672 21.304 1.00 42.16 163 ARG A N 1
ATOM 1279 C CA . ARG A 1 163 ? 15.772 -12.040 22.581 1.00 42.16 163 ARG A CA 1
ATOM 1280 C C . ARG A 1 163 ? 16.022 -13.031 23.715 1.00 42.16 163 ARG A C 1
ATOM 1282 O O . ARG A 1 163 ? 15.097 -13.576 24.309 1.00 42.16 163 ARG A O 1
ATOM 1289 N N . THR A 1 164 ? 17.291 -13.198 24.089 1.00 47.78 164 THR A N 1
ATOM 1290 C CA . THR A 1 164 ? 17.576 -13.349 25.521 1.00 47.78 164 THR A CA 1
ATOM 1291 C C . THR A 1 164 ? 16.896 -12.153 26.194 1.00 47.78 164 THR A C 1
ATOM 1293 O O . THR A 1 164 ? 17.063 -11.042 25.683 1.00 47.78 164 THR A O 1
ATOM 1296 N N . PRO A 1 165 ? 16.116 -12.318 27.274 1.00 51.69 165 PRO A N 1
ATOM 1297 C CA . PRO A 1 165 ? 15.592 -11.200 28.044 1.00 51.69 165 PRO A CA 1
ATOM 1298 C C . PRO A 1 165 ? 16.767 -10.506 28.742 1.00 51.69 165 PRO A C 1
ATOM 1300 O O . PRO A 1 165 ? 16.965 -10.609 29.947 1.00 51.69 165 PRO A O 1
ATOM 1303 N N . VAL A 1 166 ? 17.599 -9.811 27.971 1.00 51.06 166 VAL A N 1
ATOM 1304 C CA . VAL A 1 166 ? 18.337 -8.666 28.463 1.00 51.06 166 VAL A CA 1
ATOM 1305 C C . VAL A 1 166 ? 17.230 -7.662 28.668 1.00 51.06 166 VAL A C 1
ATOM 1307 O O . VAL A 1 166 ? 16.804 -7.052 27.700 1.00 51.06 166 VAL A O 1
ATOM 1310 N N . SER A 1 167 ? 16.674 -7.624 29.880 1.00 46.66 167 SER A N 1
ATOM 1311 C CA . SER A 1 167 ? 15.888 -6.498 30.366 1.00 46.66 167 SER A CA 1
ATOM 1312 C C . SER A 1 167 ? 16.823 -5.310 30.231 1.00 46.66 167 SER A C 1
ATOM 1314 O O . SER A 1 167 ? 17.735 -5.185 31.054 1.00 46.66 167 SER A O 1
ATOM 1316 N N . PRO A 1 168 ? 16.729 -4.516 29.155 1.00 53.78 168 PRO A N 1
ATOM 1317 C CA . PRO A 1 168 ? 17.497 -3.306 29.160 1.00 53.78 168 PRO A CA 1
ATOM 1318 C C . PRO A 1 168 ? 16.777 -2.466 30.219 1.00 53.78 168 PRO A C 1
ATOM 1320 O O . PRO A 1 168 ? 15.558 -2.298 30.177 1.00 53.78 168 PRO A O 1
ATOM 1323 N N . GLU A 1 169 ? 17.501 -2.036 31.242 1.00 58.12 169 GLU A N 1
ATOM 1324 C CA . GLU A 1 169 ? 17.057 -0.964 32.131 1.00 58.12 169 GLU A CA 1
ATOM 1325 C C . GLU A 1 169 ? 17.029 0.312 31.269 1.00 58.12 169 GLU A C 1
ATOM 1327 O O . GLU A 1 169 ? 17.876 1.190 31.359 1.00 58.12 169 GLU A O 1
ATOM 1332 N N . ILE A 1 170 ? 16.143 0.314 30.270 1.00 55.84 170 ILE A N 1
ATOM 1333 C CA . ILE A 1 170 ? 15.692 1.495 29.569 1.00 55.84 170 ILE A CA 1
ATOM 1334 C C . ILE A 1 170 ? 14.773 2.090 30.604 1.00 55.84 170 ILE A C 1
ATOM 1336 O O . ILE A 1 170 ? 13.751 1.484 30.926 1.00 55.84 170 ILE A O 1
ATOM 1340 N N . ASP A 1 171 ? 15.187 3.219 31.163 1.00 59.66 171 ASP A N 1
ATOM 1341 C CA . ASP A 1 171 ? 14.276 4.132 31.826 1.00 59.66 171 ASP A CA 1
ATOM 1342 C C . ASP A 1 171 ? 13.091 4.314 30.872 1.00 59.66 171 ASP A C 1
ATOM 1344 O O . ASP A 1 171 ? 13.205 5.022 29.868 1.00 59.66 171 ASP A O 1
ATOM 1348 N N . GLU A 1 172 ? 12.012 3.554 31.101 1.00 64.94 172 GLU A N 1
ATOM 1349 C CA . GLU A 1 172 ? 10.812 3.589 30.280 1.00 64.94 172 GLU A CA 1
ATOM 1350 C C . GLU A 1 172 ? 10.375 5.044 30.284 1.00 64.94 172 GLU A C 1
ATOM 1352 O O . GLU A 1 172 ? 9.948 5.578 31.313 1.00 64.94 172 GLU A O 1
ATOM 1357 N N . ALA A 1 173 ? 10.552 5.709 29.138 1.00 71.19 173 ALA A N 1
ATOM 1358 C CA . ALA A 1 173 ? 9.996 7.028 28.946 1.00 71.19 173 ALA A CA 1
ATOM 1359 C C . ALA A 1 173 ? 8.520 6.922 29.352 1.00 71.19 173 ALA A C 1
ATOM 1361 O O . ALA A 1 173 ? 7.858 5.959 28.943 1.00 71.19 173 ALA A O 1
ATOM 1362 N N . PRO A 1 174 ? 8.029 7.822 30.220 1.00 78.56 174 PRO A N 1
ATOM 1363 C CA . PRO A 1 174 ? 6.695 7.706 30.781 1.00 78.56 174 PRO A CA 1
ATOM 1364 C C . PRO A 1 174 ? 5.712 7.522 29.632 1.00 78.56 174 PRO A C 1
ATOM 1366 O O . PRO A 1 174 ? 5.620 8.382 28.757 1.00 78.56 174 PRO A O 1
ATOM 1369 N N . SER A 1 175 ? 5.048 6.363 29.603 1.00 78.81 175 SER A N 1
ATOM 1370 C CA . SER A 1 175 ? 4.118 6.042 28.528 1.00 78.81 175 SER A CA 1
ATOM 1371 C C . SER A 1 175 ? 3.080 7.159 28.440 1.00 78.81 175 SER A C 1
ATOM 1373 O O . SER A 1 175 ? 2.507 7.524 29.475 1.00 78.81 175 SER A O 1
ATOM 1375 N N . PRO A 1 176 ? 2.851 7.723 27.246 1.00 85.62 176 PRO A N 1
ATOM 1376 C CA . PRO A 1 176 ? 1.938 8.837 27.104 1.00 85.62 176 PRO A CA 1
AT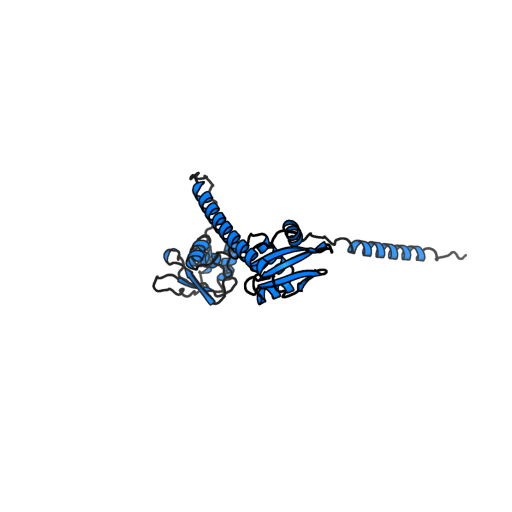OM 1377 C C . PRO A 1 176 ? 0.548 8.479 27.632 1.00 85.62 176 PRO A C 1
ATOM 1379 O O . PRO A 1 176 ? 0.009 7.400 27.372 1.00 85.62 176 PRO A O 1
ATOM 1382 N N . ASN A 1 177 ? -0.024 9.375 28.442 1.00 91.81 177 ASN A N 1
ATOM 1383 C CA . ASN A 1 177 ? -1.314 9.161 29.094 1.00 91.81 177 ASN A CA 1
ATOM 1384 C C . ASN A 1 177 ? -2.469 9.463 28.129 1.00 91.81 177 ASN A C 1
ATOM 1386 O O . ASN A 1 177 ? -3.255 10.388 28.331 1.00 91.81 177 ASN A O 1
ATOM 1390 N N . PHE A 1 178 ? -2.587 8.640 27.091 1.00 93.25 178 PHE A N 1
ATOM 1391 C CA . PHE A 1 178 ? -3.639 8.757 26.086 1.00 93.25 178 PHE A CA 1
ATOM 1392 C C . PHE A 1 178 ? -5.046 8.707 26.682 1.00 93.25 178 PHE A C 1
ATOM 1394 O O . PHE A 1 178 ? -5.947 9.391 26.207 1.00 93.25 178 PHE A O 1
ATOM 1401 N N . LYS A 1 179 ? -5.250 7.913 27.738 1.00 94.00 179 LYS A N 1
ATOM 1402 C CA . LYS A 1 179 ? -6.568 7.739 28.352 1.00 94.00 179 LYS A CA 1
ATOM 1403 C C . LYS A 1 179 ? -7.156 9.066 28.832 1.00 94.00 179 LYS A C 1
ATOM 1405 O O . LYS A 1 179 ? -8.296 9.365 28.498 1.00 94.00 179 LYS A O 1
ATOM 1410 N N . GLY A 1 180 ? -6.380 9.862 29.571 1.00 93.81 180 GLY A N 1
ATOM 1411 C CA . GLY A 1 180 ? -6.861 11.145 30.091 1.00 93.81 180 GLY A CA 1
ATOM 1412 C C . GLY A 1 180 ? -7.198 12.145 28.983 1.00 93.81 180 GLY A C 1
ATOM 1413 O O . GLY A 1 180 ? -8.210 12.835 29.064 1.00 93.81 180 GLY A O 1
ATOM 1414 N N . GLU A 1 181 ? -6.385 12.190 27.926 1.00 94.44 181 GLU A N 1
ATOM 1415 C CA . GLU A 1 181 ? -6.608 13.082 26.782 1.00 94.44 181 GLU A CA 1
ATOM 1416 C C . GLU A 1 181 ? -7.850 12.677 25.974 1.00 94.44 181 GLU A C 1
ATOM 1418 O O . GLU A 1 181 ? -8.665 13.527 25.615 1.00 94.44 181 GLU A O 1
ATOM 1423 N N . VAL A 1 182 ? -8.051 11.375 25.740 1.00 94.25 182 VAL A N 1
ATOM 1424 C CA . VAL A 1 182 ? -9.237 10.873 25.031 1.00 94.25 182 VAL A CA 1
ATOM 1425 C C . VAL A 1 182 ? -10.507 11.055 25.870 1.00 94.25 182 VAL A C 1
ATOM 1427 O O . VAL A 1 182 ? -11.530 11.469 25.329 1.00 94.25 182 VAL A O 1
ATOM 1430 N N . GLU A 1 183 ? -10.463 10.801 27.182 1.00 94.44 183 GLU A N 1
ATOM 1431 C CA . GLU A 1 183 ? -11.600 11.049 28.082 1.00 94.44 183 GLU A CA 1
ATOM 1432 C C . GLU A 1 183 ? -11.985 12.540 28.111 1.00 94.44 183 GLU A C 1
ATOM 1434 O O . GLU A 1 183 ? -13.173 12.864 28.096 1.00 94.44 183 GLU A O 1
ATOM 1439 N N . ALA A 1 184 ? -11.009 13.452 28.052 1.00 94.56 184 ALA A N 1
ATOM 1440 C CA . ALA A 1 184 ? -11.268 14.890 27.967 1.00 94.56 184 ALA A CA 1
ATOM 1441 C C . ALA A 1 184 ? -11.988 15.295 26.666 1.00 94.56 184 ALA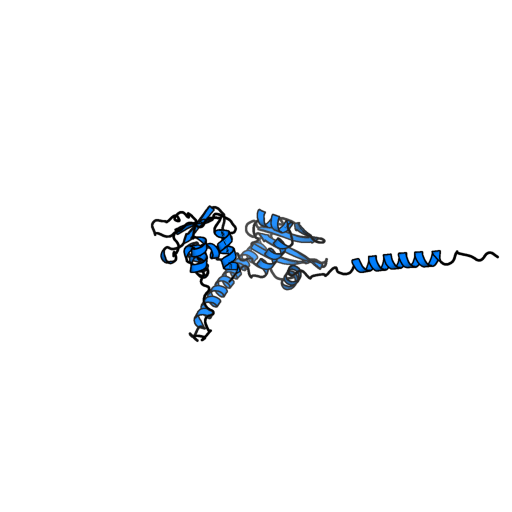 A C 1
ATOM 1443 O O . ALA A 1 184 ? -12.821 16.199 26.687 1.00 94.56 184 ALA A O 1
ATOM 1444 N N . LEU A 1 185 ? -11.736 14.609 25.541 1.00 92.94 185 LEU A N 1
ATOM 1445 C CA . LEU A 1 185 ? -12.484 14.835 24.293 1.00 92.94 185 LEU A CA 1
ATOM 1446 C C . LEU A 1 185 ? -13.952 14.396 24.389 1.00 92.94 185 LEU A C 1
ATOM 1448 O O . LEU A 1 185 ? -14.800 14.906 23.653 1.00 92.94 185 LEU A O 1
ATOM 1452 N N . MET A 1 186 ? -14.254 13.443 25.273 1.00 91.38 186 MET A N 1
ATOM 1453 C CA . MET A 1 186 ? -15.617 12.963 25.507 1.00 91.38 186 MET A CA 1
ATOM 1454 C C . MET A 1 186 ? -16.410 13.901 26.419 1.00 91.38 186 MET A C 1
ATOM 1456 O O . MET A 1 186 ? -17.640 13.941 26.338 1.00 91.38 186 MET A O 1
ATOM 1460 N N . GLU A 1 187 ? -15.732 14.649 27.292 1.00 93.19 187 GLU A N 1
ATOM 1461 C CA . GLU A 1 187 ? -16.383 15.522 28.262 1.00 93.19 187 GLU A CA 1
ATOM 1462 C C . GLU A 1 187 ? -17.198 16.615 27.548 1.00 93.19 187 GLU A C 1
ATOM 1464 O O . GLU A 1 187 ? -16.684 17.458 26.816 1.00 93.19 187 GLU A O 1
ATOM 1469 N N . GLY A 1 188 ? -18.520 16.579 27.737 1.00 86.12 188 GLY A N 1
ATOM 1470 C CA . GLY A 1 188 ? -19.452 17.529 27.125 1.00 86.12 188 GLY A CA 1
ATOM 1471 C C . GLY A 1 188 ? -20.007 17.121 25.756 1.00 86.12 188 GLY A C 1
ATOM 1472 O O . GLY A 1 188 ? -20.875 17.825 25.236 1.00 86.12 188 GLY A O 1
ATOM 1473 N N . GLN A 1 189 ? -19.595 15.981 25.193 1.00 89.19 189 GLN A N 1
ATOM 1474 C CA . GLN A 1 189 ? -20.200 15.441 23.975 1.00 89.19 189 GLN A CA 1
ATOM 1475 C C . GLN A 1 189 ? -21.245 14.364 24.297 1.00 89.19 189 GLN A C 1
ATOM 1477 O O . GLN A 1 189 ? -20.990 13.421 25.041 1.00 89.19 189 GLN A O 1
ATOM 1482 N N . GLN A 1 190 ? -22.438 14.476 23.706 1.00 88.00 190 GLN A N 1
ATOM 1483 C CA . GLN A 1 190 ? -23.415 13.382 23.712 1.00 88.00 190 GLN A CA 1
ATOM 1484 C C . GLN A 1 190 ? -23.048 12.387 22.613 1.00 88.00 190 GLN A C 1
ATOM 1486 O O . GLN A 1 190 ? -23.434 12.551 21.456 1.00 88.00 190 GLN A O 1
ATOM 1491 N N . ILE A 1 191 ? -22.275 11.371 22.982 1.00 91.94 191 ILE A N 1
ATOM 1492 C CA . ILE A 1 191 ? -21.845 10.313 22.073 1.00 91.94 191 ILE A CA 1
ATOM 1493 C C . ILE A 1 191 ? -22.732 9.088 22.305 1.00 91.94 191 ILE A C 1
ATOM 1495 O O . ILE A 1 191 ? -22.923 8.662 23.441 1.00 91.94 191 ILE A O 1
ATOM 1499 N N . ALA A 1 192 ? -23.310 8.546 21.232 1.00 95.19 192 ALA A N 1
ATOM 1500 C CA . ALA A 1 192 ? -24.090 7.315 21.300 1.00 95.19 192 ALA A CA 1
ATOM 1501 C C . ALA A 1 192 ? -23.184 6.102 21.569 1.00 95.19 192 ALA A C 1
ATOM 1503 O O . ALA A 1 192 ? -22.003 6.112 21.219 1.00 95.19 192 ALA A O 1
ATOM 1504 N N . ASP A 1 193 ? -23.745 5.036 22.138 1.00 97.19 193 ASP A N 1
ATOM 1505 C CA . ASP A 1 193 ? -23.039 3.760 22.257 1.00 97.19 193 ASP A CA 1
ATOM 1506 C C . ASP A 1 193 ? -22.724 3.185 20.869 1.00 97.19 193 ASP A C 1
ATOM 1508 O O . ASP A 1 193 ? -23.510 3.313 19.928 1.00 97.19 193 ASP A O 1
ATOM 1512 N N . ALA A 1 194 ? -21.564 2.545 20.736 1.00 97.44 194 ALA A N 1
ATOM 1513 C CA . ALA A 1 194 ? -21.191 1.845 19.518 1.00 97.44 194 ALA A CA 1
ATOM 1514 C C . ALA A 1 194 ? -21.980 0.535 19.366 1.00 97.44 194 ALA A C 1
ATOM 1516 O O . ALA A 1 194 ? -22.265 -0.157 20.352 1.00 97.44 194 ALA A O 1
ATOM 1517 N N . ASP A 1 195 ? -22.270 0.164 18.118 1.00 97.88 195 ASP A N 1
ATOM 1518 C CA . ASP A 1 195 ? -22.930 -1.098 17.793 1.00 97.88 195 ASP A CA 1
ATOM 1519 C C . ASP A 1 195 ? -22.092 -2.296 18.259 1.00 97.88 195 ASP A C 1
ATOM 1521 O O . ASP A 1 195 ? -20.859 -2.256 18.289 1.00 97.88 195 ASP A O 1
ATOM 1525 N N . ARG A 1 196 ? -22.762 -3.395 18.627 1.00 98.31 196 ARG A N 1
ATOM 1526 C CA . ARG A 1 196 ? -22.104 -4.628 19.079 1.00 98.31 196 ARG A CA 1
ATOM 1527 C C . ARG A 1 196 ? -22.696 -5.871 18.437 1.00 98.31 196 ARG A C 1
ATOM 1529 O O . ARG A 1 196 ? -23.905 -5.970 18.244 1.00 98.31 196 ARG A O 1
ATOM 1536 N N . ASN A 1 197 ? -21.842 -6.854 18.163 1.00 97.62 197 ASN A N 1
ATOM 1537 C CA . ASN A 1 197 ? -22.268 -8.163 17.665 1.00 97.62 197 ASN A CA 1
ATOM 1538 C C . ASN A 1 197 ? -22.698 -9.111 18.811 1.00 97.62 197 ASN A C 1
ATOM 1540 O O . ASN A 1 197 ? -22.623 -8.783 19.997 1.00 97.62 197 ASN A O 1
ATOM 1544 N N . SER A 1 198 ? -23.102 -10.342 18.470 1.00 97.44 198 SER A N 1
ATOM 1545 C CA . SER A 1 198 ? -23.488 -11.374 19.452 1.00 97.44 198 SER A CA 1
ATOM 1546 C C . SER A 1 198 ? -22.346 -11.835 20.371 1.00 97.44 198 SER A C 1
ATOM 1548 O O . SER A 1 198 ? -22.606 -12.392 21.438 1.00 97.44 198 SER A O 1
ATOM 1550 N N . ARG A 1 199 ? -21.089 -11.584 19.989 1.00 97.06 199 ARG A N 1
ATOM 1551 C CA . ARG A 1 199 ? -19.882 -11.835 20.793 1.00 97.06 199 ARG A CA 1
ATOM 1552 C C . ARG A 1 199 ? -19.503 -10.652 21.687 1.00 97.06 199 ARG A C 1
ATOM 1554 O O . ARG A 1 199 ? -18.549 -10.760 22.447 1.00 97.06 199 ARG A O 1
ATOM 1561 N N . LYS A 1 200 ? -20.285 -9.565 21.657 1.00 97.81 200 LYS A N 1
ATOM 1562 C CA . LYS A 1 200 ? -20.036 -8.286 22.341 1.00 97.81 200 LYS A CA 1
ATOM 1563 C C . LYS A 1 200 ? -18.825 -7.508 21.817 1.00 97.81 200 LYS A C 1
ATOM 1565 O O . LYS A 1 200 ? -18.423 -6.541 22.470 1.00 97.81 200 LYS A O 1
ATOM 1570 N N . ASP A 1 201 ? -18.273 -7.883 20.666 1.00 98.06 201 ASP A N 1
ATOM 1571 C CA . ASP A 1 201 ? -17.283 -7.058 19.969 1.00 98.06 201 ASP A CA 1
ATOM 1572 C C . ASP A 1 201 ? -17.957 -5.770 19.502 1.00 98.06 201 ASP A C 1
ATOM 1574 O O . ASP A 1 201 ? -19.148 -5.783 19.176 1.00 98.06 201 ASP A O 1
ATOM 1578 N N . VAL A 1 202 ? -17.208 -4.670 19.475 1.00 98.38 202 VAL A N 1
ATOM 1579 C CA . VAL A 1 202 ? -17.706 -3.413 18.914 1.00 98.38 202 VAL A CA 1
ATOM 1580 C C . VAL A 1 202 ? -17.597 -3.474 17.394 1.00 98.38 202 VAL A C 1
ATOM 1582 O O . VAL A 1 202 ? -16.560 -3.863 16.858 1.00 98.38 202 VAL A O 1
ATOM 1585 N N . LEU A 1 203 ? -18.675 -3.097 16.712 1.00 98.31 203 LEU A N 1
ATOM 1586 C CA . LEU A 1 203 ? -18.736 -2.940 15.265 1.00 98.31 203 LEU A CA 1
ATOM 1587 C C . LEU A 1 203 ? -18.609 -1.452 14.948 1.00 98.31 203 LEU A C 1
ATOM 1589 O O . LEU A 1 203 ? -19.557 -0.683 15.091 1.00 98.31 203 LEU A O 1
ATOM 1593 N N . HIS A 1 204 ? -17.413 -1.035 14.554 1.00 98.25 204 HIS A N 1
ATOM 1594 C CA . HIS A 1 204 ? -17.163 0.337 14.148 1.00 98.25 204 HIS A CA 1
ATOM 1595 C C . HIS A 1 204 ? -17.378 0.475 12.644 1.00 98.25 204 HIS A C 1
ATOM 1597 O O . HIS A 1 204 ? -16.717 -0.197 11.856 1.00 98.25 204 HIS A O 1
ATOM 1603 N N . ARG A 1 205 ? -18.279 1.369 12.234 1.00 98.25 205 ARG A N 1
ATOM 1604 C CA . ARG A 1 205 ? -18.428 1.746 10.830 1.00 98.25 205 ARG A CA 1
ATOM 1605 C C . ARG A 1 205 ? -17.577 2.977 10.548 1.00 98.25 205 ARG A C 1
ATOM 1607 O O . ARG A 1 205 ? -17.859 4.037 11.098 1.00 98.25 205 ARG A O 1
ATOM 1614 N N . VAL A 1 206 ? -16.604 2.829 9.656 1.00 97.88 206 VAL A N 1
ATOM 1615 C CA . VAL A 1 206 ? -15.711 3.903 9.214 1.00 97.88 206 VAL A CA 1
ATOM 1616 C C . VAL A 1 206 ? -16.555 5.030 8.632 1.00 97.88 206 VAL A C 1
ATOM 1618 O O . VAL A 1 206 ? -17.319 4.829 7.687 1.00 97.88 206 VAL A O 1
ATOM 1621 N N . VAL A 1 207 ? -16.446 6.223 9.199 1.00 96.31 207 VAL A N 1
ATOM 1622 C CA . VAL A 1 207 ? -17.231 7.397 8.807 1.00 96.31 207 VAL A CA 1
ATOM 1623 C C . VAL A 1 207 ? -16.490 8.217 7.750 1.00 96.31 207 VAL A C 1
ATOM 1625 O O . VAL A 1 207 ? -17.116 8.832 6.887 1.00 96.31 207 VAL A O 1
ATOM 1628 N N . SER A 1 208 ? -15.157 8.202 7.783 1.00 95.75 208 SER A N 1
ATOM 1629 C CA . SER A 1 208 ? -14.278 8.964 6.899 1.00 95.75 208 SER A CA 1
ATOM 1630 C C . SER A 1 208 ? -13.088 8.133 6.424 1.00 95.75 208 SER A C 1
ATOM 1632 O O . SER A 1 208 ? -12.508 7.364 7.180 1.00 95.75 208 SER A O 1
ATOM 1634 N N . SER A 1 209 ? -12.637 8.361 5.187 1.00 93.31 209 SER A N 1
ATOM 1635 C CA . SER A 1 209 ? -11.422 7.732 4.644 1.00 93.31 209 SER A CA 1
ATOM 1636 C C . SER A 1 209 ? -10.116 8.241 5.271 1.00 93.31 209 SER A C 1
ATOM 1638 O O . SER A 1 209 ? -9.042 7.799 4.872 1.00 93.31 209 SER A O 1
ATOM 1640 N N . GLN A 1 210 ? -10.198 9.229 6.169 1.00 94.50 210 GLN A N 1
ATOM 1641 C CA . GLN A 1 210 ? -9.070 9.718 6.973 1.00 94.50 210 GLN A CA 1
ATOM 1642 C C . GLN A 1 210 ? -8.871 8.891 8.252 1.00 94.50 210 GLN A C 1
ATOM 1644 O O . GLN A 1 210 ? -7.873 9.057 8.946 1.00 94.50 210 GLN A O 1
ATOM 1649 N N . GLU A 1 211 ? -9.819 8.014 8.587 1.00 97.12 211 GLU A N 1
ATOM 1650 C CA . GLU A 1 211 ? -9.676 7.111 9.721 1.00 97.12 211 GLU A CA 1
ATOM 1651 C C . GLU A 1 211 ? -8.603 6.060 9.446 1.00 97.12 211 GLU A C 1
ATOM 1653 O O . GLU A 1 211 ? -8.499 5.497 8.355 1.00 97.12 211 GLU A O 1
ATOM 1658 N N . THR A 1 212 ? -7.816 5.778 10.476 1.00 97.50 212 THR A N 1
ATOM 1659 C CA . THR A 1 212 ? -6.784 4.745 10.461 1.00 97.50 212 THR A CA 1
ATOM 1660 C C . THR A 1 212 ? -7.060 3.744 11.573 1.00 97.50 212 THR A C 1
ATOM 1662 O O . THR A 1 212 ? -7.714 4.062 12.571 1.00 97.50 212 THR A O 1
ATOM 1665 N N . LEU A 1 213 ? -6.525 2.528 11.445 1.00 97.94 213 LEU A N 1
ATOM 1666 C CA . LEU A 1 213 ? -6.634 1.530 12.512 1.00 97.94 213 LEU A CA 1
ATOM 1667 C C . LEU A 1 213 ? -5.996 2.013 13.822 1.00 97.94 213 LEU A C 1
ATOM 1669 O O . LEU A 1 213 ? -6.467 1.639 14.892 1.00 97.94 213 LEU A O 1
ATOM 1673 N N . THR A 1 214 ? -4.990 2.888 13.753 1.00 97.31 214 THR A N 1
ATOM 1674 C CA . THR A 1 214 ? -4.375 3.535 14.920 1.00 97.31 214 THR A CA 1
ATOM 1675 C C . THR A 1 214 ? -5.346 4.466 15.641 1.00 97.31 214 THR A C 1
ATOM 1677 O O . THR A 1 214 ? -5.486 4.359 16.857 1.00 97.31 214 THR A O 1
ATOM 1680 N N . LEU A 1 215 ? -6.073 5.322 14.912 1.00 97.44 215 LEU A N 1
ATOM 1681 C CA . LEU A 1 215 ? -7.091 6.212 15.489 1.00 97.44 215 LEU A CA 1
ATOM 1682 C C . LEU A 1 215 ? -8.244 5.420 16.115 1.00 97.44 215 LEU A C 1
ATOM 1684 O O . LEU A 1 215 ? -8.643 5.689 17.248 1.00 97.44 215 LEU A O 1
ATOM 1688 N N . ILE A 1 216 ? -8.733 4.402 15.404 1.00 98.00 216 ILE A N 1
ATOM 1689 C CA . ILE A 1 216 ? -9.783 3.501 15.895 1.00 98.00 216 ILE A CA 1
ATOM 1690 C C . ILE A 1 216 ? -9.300 2.778 17.163 1.00 98.00 216 ILE A C 1
ATOM 1692 O O . ILE A 1 216 ? -10.018 2.715 18.162 1.00 98.00 216 ILE A O 1
ATOM 1696 N N . SER A 1 217 ? -8.063 2.272 17.164 1.00 98.06 217 SER A N 1
ATOM 1697 C CA . SER A 1 217 ? -7.463 1.615 18.329 1.00 98.06 217 SER A CA 1
ATOM 1698 C C . SER A 1 217 ? -7.338 2.554 19.523 1.00 98.06 217 SER A C 1
ATOM 1700 O O . SER A 1 217 ? -7.709 2.179 20.638 1.00 98.06 217 SER A O 1
ATOM 1702 N N . LEU A 1 218 ? -6.846 3.775 19.304 1.00 97.62 218 LEU A N 1
ATOM 1703 C CA . LEU A 1 218 ? -6.739 4.799 20.337 1.00 97.62 218 LEU A CA 1
ATOM 1704 C C . LEU A 1 218 ? -8.113 5.101 20.946 1.00 97.62 218 LEU A C 1
ATOM 1706 O O . LEU A 1 218 ? -8.254 5.086 22.165 1.00 97.62 218 LEU A O 1
ATOM 1710 N N . TRP A 1 219 ? -9.136 5.298 20.115 1.00 97.75 219 TRP A N 1
ATOM 1711 C CA . TRP A 1 219 ? -10.480 5.620 20.585 1.00 97.75 219 TRP A CA 1
ATOM 1712 C C . TRP A 1 219 ? -11.100 4.519 21.447 1.00 97.75 219 TRP A C 1
ATOM 1714 O O . TRP A 1 219 ? -11.599 4.793 22.539 1.00 97.75 219 TRP A O 1
ATOM 1724 N N . TYR A 1 220 ? -11.078 3.273 20.965 1.00 98.19 220 TYR A N 1
ATOM 1725 C CA . TYR A 1 220 ? -11.781 2.169 21.621 1.00 98.19 220 TYR A CA 1
ATOM 1726 C C . TYR A 1 220 ? -10.975 1.515 22.743 1.00 98.19 220 TYR A C 1
ATOM 1728 O O . TYR A 1 220 ? -11.573 0.942 23.653 1.00 98.19 220 TYR A O 1
ATOM 1736 N N . THR A 1 221 ? -9.641 1.566 22.693 1.00 97.75 221 THR A N 1
ATOM 1737 C CA . THR A 1 221 ? -8.761 0.811 23.606 1.00 97.75 221 THR A CA 1
ATOM 1738 C C . THR A 1 221 ? -7.852 1.699 24.459 1.00 97.75 221 THR A C 1
ATOM 1740 O O . THR A 1 221 ? -7.151 1.177 25.324 1.00 97.75 221 THR A O 1
ATOM 1743 N N . PHE A 1 222 ? -7.841 3.017 24.215 1.00 97.00 222 PHE A N 1
ATOM 1744 C CA . PHE A 1 222 ? -6.897 3.993 24.784 1.00 97.00 222 PHE A CA 1
ATOM 1745 C C . PHE A 1 222 ? -5.417 3.665 24.532 1.00 97.00 222 PHE A C 1
ATOM 1747 O O . PHE A 1 222 ? -4.538 4.178 25.220 1.00 97.00 222 PHE A O 1
ATOM 1754 N N . GLN A 1 223 ? -5.133 2.792 23.561 1.00 96.56 223 GLN A N 1
ATOM 1755 C CA . GLN A 1 223 ? -3.791 2.317 23.236 1.00 96.56 223 GLN A CA 1
ATOM 1756 C C . GLN A 1 223 ? -3.635 2.216 21.710 1.00 96.56 223 GLN A C 1
ATOM 1758 O O . GLN A 1 223 ? -4.229 1.323 21.092 1.00 96.56 223 GLN A O 1
ATOM 1763 N N . PRO A 1 224 ? -2.843 3.092 21.070 1.00 96.44 224 PRO A N 1
ATOM 1764 C CA . PRO A 1 224 ? -2.639 3.037 19.622 1.00 96.44 224 PRO A CA 1
ATOM 1765 C C . PRO A 1 224 ? -1.967 1.727 19.175 1.00 96.44 224 PRO A C 1
ATOM 1767 O O . PRO A 1 224 ? -2.302 1.196 18.118 1.00 96.44 224 PRO A O 1
ATOM 1770 N N . ASP A 1 225 ? -1.124 1.126 20.019 1.00 95.88 225 ASP A N 1
ATOM 1771 C CA . ASP A 1 225 ? -0.378 -0.107 19.713 1.00 95.88 225 ASP A CA 1
ATOM 1772 C C . ASP A 1 225 ? -1.265 -1.346 19.495 1.00 95.88 225 ASP A C 1
ATOM 1774 O O . ASP A 1 225 ? -0.870 -2.310 18.825 1.00 95.88 225 ASP A O 1
ATOM 1778 N N . ASN A 1 226 ? -2.504 -1.326 20.006 1.00 97.81 226 ASN A N 1
ATOM 1779 C CA . ASN A 1 226 ? -3.474 -2.394 19.755 1.00 97.81 226 ASN A CA 1
ATOM 1780 C C . ASN A 1 226 ? -3.975 -2.419 18.298 1.00 97.81 226 ASN A C 1
ATOM 1782 O O . ASN A 1 226 ? -4.619 -3.397 17.906 1.00 97.81 226 ASN A O 1
ATOM 1786 N N . ALA A 1 227 ? -3.631 -1.427 17.469 1.00 97.62 227 ALA A N 1
ATOM 1787 C CA . ALA A 1 227 ? -4.007 -1.373 16.059 1.00 97.62 227 ALA A CA 1
ATOM 1788 C C . ALA A 1 227 ? -3.545 -2.611 15.283 1.00 97.62 227 ALA A C 1
ATOM 1790 O O . ALA A 1 227 ? -4.296 -3.126 14.462 1.00 97.62 227 ALA A O 1
ATOM 1791 N N . SER A 1 228 ? -2.363 -3.152 15.598 1.00 95.75 228 SER A N 1
ATOM 1792 C CA . SER A 1 228 ? -1.848 -4.392 14.995 1.00 95.75 228 SER A CA 1
ATOM 1793 C C . SER A 1 228 ? -2.755 -5.603 15.263 1.00 95.75 228 SER A C 1
ATOM 1795 O O . SER A 1 228 ? -3.035 -6.400 14.368 1.00 95.75 228 SER A O 1
ATOM 1797 N N . ARG A 1 229 ? -3.282 -5.719 16.488 1.00 96.69 229 ARG A N 1
ATOM 1798 C CA . ARG A 1 229 ? -4.207 -6.792 16.885 1.00 96.69 229 ARG A CA 1
ATOM 1799 C C . ARG A 1 229 ? -5.562 -6.629 16.208 1.00 96.69 229 ARG A C 1
ATOM 1801 O O . ARG A 1 229 ? -6.125 -7.614 15.736 1.00 96.69 229 ARG A O 1
ATOM 1808 N N . ILE A 1 230 ? -6.064 -5.395 16.133 1.00 98.12 230 ILE A N 1
ATOM 1809 C CA . ILE A 1 230 ? -7.306 -5.074 15.418 1.00 98.12 230 ILE A CA 1
ATOM 1810 C C . ILE A 1 230 ? -7.146 -5.394 13.925 1.00 98.12 230 ILE A C 1
ATOM 1812 O O . ILE A 1 230 ? -8.019 -6.040 13.348 1.00 98.12 230 ILE A O 1
ATOM 1816 N N . ALA A 1 231 ? -6.017 -5.030 13.314 1.00 97.44 231 ALA A N 1
ATOM 1817 C CA . ALA A 1 231 ? -5.707 -5.328 11.917 1.00 97.44 231 ALA A CA 1
ATOM 1818 C C . ALA A 1 231 ? -5.769 -6.840 11.635 1.00 97.44 231 ALA A C 1
ATOM 1820 O O . ALA A 1 231 ? -6.457 -7.265 10.707 1.00 97.44 231 ALA A O 1
ATOM 1821 N N . GLY A 1 232 ? -5.155 -7.657 12.502 1.00 93.88 232 GLY A N 1
ATOM 1822 C CA . GLY A 1 232 ? -5.173 -9.118 12.387 1.00 93.88 232 GLY A CA 1
ATOM 1823 C C . GLY A 1 232 ? -6.577 -9.728 12.440 1.00 93.88 232 GLY A C 1
ATOM 1824 O O . GLY A 1 232 ? -6.893 -10.605 11.640 1.00 93.88 232 GLY A O 1
ATOM 1825 N N . VAL A 1 233 ? -7.452 -9.238 13.326 1.00 96.81 233 VAL A N 1
ATOM 1826 C CA . VAL A 1 233 ? -8.850 -9.711 13.420 1.00 96.81 233 VAL A CA 1
ATOM 1827 C C . VAL A 1 233 ? -9.664 -9.353 12.175 1.00 96.81 233 VAL A C 1
ATOM 1829 O O . VAL A 1 233 ? -10.551 -10.109 11.785 1.00 96.81 233 VAL A O 1
ATOM 1832 N N . ASN A 1 234 ? -9.344 -8.229 11.537 1.00 97.38 234 ASN A N 1
ATOM 1833 C CA . ASN A 1 234 ? -10.045 -7.739 10.353 1.00 97.38 234 ASN A CA 1
ATOM 1834 C C . ASN A 1 234 ? -9.398 -8.187 9.031 1.00 97.38 234 ASN A C 1
ATOM 1836 O O . ASN A 1 234 ? -9.879 -7.801 7.969 1.00 97.38 234 ASN A O 1
ATOM 1840 N N . GLY A 1 235 ? -8.319 -8.981 9.074 1.00 94.94 235 GLY A N 1
ATOM 1841 C CA . GLY A 1 235 ? -7.590 -9.409 7.876 1.00 94.94 235 GLY A CA 1
ATOM 1842 C C . GLY A 1 235 ? -7.017 -8.235 7.074 1.00 94.94 235 GLY A C 1
ATOM 1843 O O . GLY A 1 235 ? -7.025 -8.266 5.847 1.00 94.94 235 GLY A O 1
ATOM 1844 N N . LYS A 1 236 ? -6.581 -7.174 7.762 1.00 95.25 236 LYS A N 1
ATOM 1845 C CA . LYS A 1 236 ? -6.063 -5.937 7.161 1.00 95.25 236 LYS A CA 1
ATOM 1846 C C . LYS A 1 236 ? -4.606 -5.710 7.527 1.00 95.25 236 LYS A C 1
ATOM 1848 O O . LYS A 1 236 ? -4.144 -6.164 8.570 1.00 95.25 236 LYS A O 1
ATOM 1853 N N . HIS A 1 237 ? -3.907 -4.943 6.696 1.00 92.69 237 HIS A N 1
ATOM 1854 C CA . HIS A 1 237 ? -2.619 -4.374 7.071 1.00 92.69 237 HIS A CA 1
ATOM 1855 C C . HIS A 1 237 ? -2.839 -3.115 7.927 1.00 92.69 237 HIS A C 1
ATOM 1857 O O . HIS A 1 237 ? -3.819 -2.394 7.738 1.00 92.69 237 HIS A O 1
ATOM 1863 N N . ILE A 1 238 ? -1.933 -2.827 8.868 1.00 92.88 238 ILE A N 1
ATOM 1864 C CA . ILE A 1 238 ? -2.074 -1.677 9.782 1.00 92.88 238 ILE A CA 1
ATOM 1865 C C . ILE A 1 238 ? -2.103 -0.333 9.036 1.00 92.88 238 ILE A C 1
ATOM 1867 O O . ILE A 1 238 ? -2.838 0.572 9.421 1.00 92.88 238 ILE A O 1
ATOM 1871 N N . ALA A 1 239 ? -1.345 -0.240 7.939 1.00 91.25 239 ALA A N 1
ATOM 1872 C CA . ALA A 1 239 ? -1.264 0.936 7.073 1.00 91.25 239 ALA A CA 1
ATOM 1873 C C . ALA A 1 239 ? -2.303 0.935 5.934 1.00 91.25 239 ALA A C 1
ATOM 1875 O O . ALA A 1 239 ? -2.267 1.806 5.067 1.00 91.25 239 ALA A O 1
ATOM 1876 N N . SER A 1 240 ? -3.214 -0.046 5.889 1.00 88.94 240 SER A N 1
ATOM 1877 C CA . SER A 1 240 ? -4.262 -0.063 4.868 1.00 88.94 240 SER A CA 1
ATOM 1878 C C . SER A 1 240 ? -5.176 1.150 5.016 1.00 88.94 240 SER A C 1
ATOM 1880 O O . SER A 1 240 ? -5.675 1.438 6.104 1.00 88.94 240 SER A O 1
ATOM 1882 N N . GLN A 1 241 ? -5.458 1.812 3.894 1.00 93.56 241 GLN A N 1
ATOM 1883 C CA . GLN A 1 241 ? -6.489 2.839 3.841 1.00 93.56 241 GLN A CA 1
ATOM 1884 C C . GLN A 1 241 ? -7.863 2.211 4.113 1.00 93.56 241 GLN A C 1
ATOM 1886 O O . GLN A 1 241 ? -8.206 1.176 3.533 1.00 93.56 241 GLN A O 1
ATOM 1891 N N . LEU A 1 242 ? -8.642 2.839 4.994 1.00 96.38 242 LEU A N 1
ATOM 1892 C CA . LEU A 1 242 ? -9.997 2.411 5.323 1.00 96.38 242 LEU A CA 1
ATOM 1893 C C . LEU A 1 242 ? -11.010 3.112 4.417 1.00 96.38 242 LEU A C 1
ATOM 1895 O O . LEU A 1 242 ? -10.900 4.311 4.143 1.00 96.38 242 LEU A O 1
ATOM 1899 N N . ASN A 1 243 ? -12.005 2.367 3.942 1.00 95.38 243 ASN A N 1
ATOM 1900 C CA . ASN A 1 243 ? -13.046 2.930 3.085 1.00 95.38 243 ASN A CA 1
ATOM 1901 C C . ASN A 1 243 ? -14.218 3.435 3.929 1.00 95.38 243 ASN A C 1
ATOM 1903 O O . ASN A 1 243 ? -14.666 2.755 4.846 1.00 95.38 243 ASN A O 1
ATOM 1907 N N . ALA A 1 244 ? -14.779 4.599 3.596 1.00 96.31 244 ALA A N 1
ATOM 1908 C CA . ALA A 1 244 ? -15.990 5.071 4.266 1.00 96.31 244 ALA A CA 1
ATOM 1909 C C . ALA A 1 244 ? -17.138 4.053 4.102 1.00 96.31 244 ALA A C 1
ATOM 1911 O O . ALA A 1 244 ? -17.398 3.553 3.007 1.00 96.31 244 ALA A O 1
ATOM 1912 N N . GLY A 1 245 ? -17.821 3.748 5.203 1.00 96.25 245 GLY A N 1
ATOM 1913 C CA . GLY A 1 245 ? -18.872 2.738 5.302 1.00 96.25 245 GLY A CA 1
ATOM 1914 C C . GLY A 1 245 ? -18.380 1.324 5.625 1.00 96.25 245 GLY A C 1
ATOM 1915 O O . GLY A 1 245 ? -19.220 0.473 5.930 1.00 96.25 245 GLY A O 1
ATOM 1916 N N . GLU A 1 246 ? -17.068 1.078 5.587 1.00 97.94 246 GLU A N 1
ATOM 1917 C CA . GLU A 1 246 ? -16.448 -0.191 5.971 1.00 97.94 246 GLU A CA 1
ATOM 1918 C C . GLU A 1 246 ? -16.687 -0.516 7.450 1.00 97.94 246 GLU A C 1
ATOM 1920 O O . GLU A 1 246 ? -16.735 0.380 8.287 1.00 97.94 246 GLU A O 1
ATOM 1925 N N . GLU A 1 247 ? -16.850 -1.798 7.775 1.00 98.38 247 GLU A N 1
ATOM 1926 C CA . GLU A 1 247 ? -17.043 -2.263 9.149 1.00 98.38 247 GLU A CA 1
ATOM 1927 C C . GLU A 1 247 ? -15.740 -2.854 9.697 1.00 98.38 247 GLU A C 1
ATOM 1929 O O . GLU A 1 247 ? -15.142 -3.739 9.087 1.00 98.38 247 GLU A O 1
ATOM 1934 N N . ILE A 1 248 ? -15.313 -2.354 10.854 1.00 98.44 248 ILE A N 1
ATOM 1935 C CA . ILE A 1 248 ? -14.134 -2.785 11.598 1.00 98.44 248 ILE A CA 1
ATOM 1936 C C . ILE A 1 248 ? -14.597 -3.393 12.918 1.00 98.44 248 ILE A C 1
ATOM 1938 O O . ILE A 1 248 ? -15.274 -2.752 13.723 1.00 98.44 248 ILE A O 1
ATOM 1942 N N . VAL A 1 249 ? -14.203 -4.637 13.156 1.00 98.56 249 VAL A N 1
ATOM 1943 C CA . VAL A 1 249 ? -14.490 -5.362 14.392 1.00 98.56 249 VAL A CA 1
ATOM 1944 C C . VAL A 1 249 ? -13.407 -5.045 15.421 1.00 98.56 249 VAL A C 1
ATOM 1946 O O . VAL A 1 249 ? -12.235 -5.357 15.199 1.00 98.56 249 VAL A O 1
ATOM 1949 N N . ILE A 1 250 ? -13.791 -4.468 16.563 1.00 98.56 250 ILE A N 1
ATOM 1950 C CA . ILE A 1 250 ? -12.910 -4.299 17.725 1.00 98.56 250 ILE A CA 1
ATOM 1951 C C . ILE A 1 250 ? -13.244 -5.380 18.761 1.00 98.56 250 ILE A C 1
ATOM 1953 O O . ILE A 1 250 ? -14.329 -5.345 19.354 1.00 98.56 250 ILE A O 1
ATOM 1957 N N . PRO A 1 251 ? -12.326 -6.332 19.012 1.00 98.31 251 PRO A N 1
ATOM 1958 C CA . PRO A 1 251 ? -12.570 -7.427 19.939 1.00 98.31 251 PRO A CA 1
ATOM 1959 C C . PRO A 1 251 ? -12.936 -6.950 21.339 1.00 98.31 251 PRO A C 1
ATOM 1961 O O . PRO A 1 251 ? -12.253 -6.094 21.905 1.00 98.31 251 PRO A O 1
ATOM 1964 N N . SER A 1 252 ? -13.957 -7.558 21.942 1.00 98.25 252 SER A N 1
ATOM 1965 C CA . SER A 1 252 ? -14.502 -7.112 23.230 1.00 98.25 252 SER A CA 1
ATOM 1966 C C . SER A 1 252 ? -13.467 -7.057 24.362 1.00 98.25 252 SER A C 1
ATOM 1968 O O . SER A 1 252 ? -13.634 -6.284 25.299 1.00 98.25 252 SER A O 1
ATOM 1970 N N . TYR A 1 253 ? -12.408 -7.872 24.293 1.00 97.56 253 TYR A N 1
ATOM 1971 C CA . TYR A 1 253 ? -11.338 -7.927 25.296 1.00 97.56 253 TYR A CA 1
ATOM 1972 C C . TYR A 1 253 ? -10.331 -6.767 25.203 1.00 97.56 253 TYR A C 1
ATOM 1974 O O . TYR A 1 253 ? -9.525 -6.605 26.115 1.00 97.56 253 TYR A O 1
ATOM 1982 N N . LEU A 1 254 ? -10.354 -5.983 24.120 1.00 97.88 254 LEU A N 1
ATOM 1983 C CA . LEU A 1 254 ? -9.537 -4.773 23.951 1.00 97.88 254 LEU A CA 1
ATOM 1984 C C . LEU A 1 254 ? -10.320 -3.491 24.260 1.00 97.88 254 LEU A C 1
ATOM 1986 O O . LEU A 1 254 ? -9.719 -2.448 24.507 1.00 97.88 254 LEU A O 1
ATOM 1990 N N . VAL A 1 255 ? -11.652 -3.555 24.217 1.00 98.12 255 VAL A N 1
ATOM 1991 C CA . VAL A 1 255 ? -12.528 -2.387 24.332 1.00 98.12 255 VAL A CA 1
ATOM 1992 C C . VAL A 1 255 ? -12.517 -1.845 25.760 1.00 98.12 255 VAL A C 1
ATOM 1994 O O . VAL A 1 255 ? -12.943 -2.518 26.697 1.00 98.12 255 VAL A O 1
ATOM 1997 N N . GLN A 1 256 ? -12.092 -0.594 25.899 1.00 97.25 256 GLN A N 1
ATOM 1998 C CA . GLN A 1 256 ? -12.183 0.204 27.121 1.00 97.25 256 GLN A CA 1
ATOM 1999 C C . GLN A 1 256 ? -13.235 1.314 27.000 1.00 97.25 256 GLN A C 1
ATOM 2001 O O . GLN A 1 256 ? -13.898 1.633 27.982 1.00 97.25 256 GLN A O 1
ATOM 2006 N N . ASN A 1 257 ? -13.439 1.850 25.793 1.00 96.81 257 ASN A N 1
ATOM 2007 C CA . ASN A 1 257 ? -14.470 2.839 25.488 1.00 96.81 257 ASN A CA 1
ATOM 2008 C C . ASN A 1 257 ? -15.579 2.202 24.640 1.00 96.81 257 ASN A C 1
ATOM 2010 O O . ASN A 1 257 ? -15.318 1.668 23.568 1.00 96.81 257 ASN A O 1
ATOM 2014 N N . GLY A 1 258 ? -16.824 2.240 25.116 1.00 96.69 258 GLY A N 1
ATOM 2015 C CA . GLY A 1 258 ? -17.981 1.683 24.406 1.00 96.69 258 GLY A CA 1
ATOM 2016 C C . GLY A 1 258 ? -18.667 2.644 23.433 1.00 96.69 258 GLY A C 1
ATOM 2017 O O . GLY A 1 258 ? -19.628 2.232 22.792 1.00 96.69 258 GLY A O 1
ATOM 2018 N N . SER A 1 259 ? -18.205 3.890 23.337 1.00 97.38 259 SER A N 1
ATOM 2019 C CA . SER A 1 259 ? -18.888 4.968 22.614 1.00 97.38 259 SER A CA 1
ATOM 2020 C C . SER A 1 259 ? -18.535 4.969 21.126 1.00 97.38 259 SER A C 1
ATOM 2022 O O . SER A 1 259 ? -17.411 4.644 20.741 1.00 97.38 259 SER A O 1
ATOM 2024 N N . ALA A 1 260 ? -19.472 5.348 20.261 1.00 97.00 260 ALA A N 1
ATOM 2025 C CA . ALA A 1 260 ? -19.237 5.449 18.825 1.00 97.00 260 ALA A CA 1
ATOM 2026 C C . ALA A 1 260 ? -18.269 6.598 18.495 1.00 97.00 260 ALA A C 1
ATOM 2028 O O . ALA A 1 260 ? -18.426 7.712 18.987 1.00 97.00 260 ALA A O 1
ATOM 2029 N N . LEU A 1 261 ? -17.277 6.350 17.637 1.00 95.88 261 LEU A N 1
ATOM 2030 C CA . LEU A 1 261 ? -16.410 7.419 17.141 1.00 95.88 261 LEU A CA 1
ATOM 2031 C C . LEU A 1 261 ? -17.215 8.336 16.208 1.00 95.88 261 LEU A C 1
ATOM 2033 O O . LEU A 1 261 ? -17.831 7.864 15.254 1.00 95.88 261 LEU A O 1
ATOM 2037 N N . THR A 1 262 ? -17.219 9.642 16.480 1.00 94.75 262 THR A N 1
ATOM 2038 C CA . THR A 1 262 ? -17.919 10.633 15.649 1.00 94.75 262 THR A CA 1
ATOM 2039 C C . THR A 1 262 ? -16.926 11.496 14.865 1.00 94.75 262 THR A C 1
ATOM 2041 O O . THR A 1 262 ? -15.796 11.699 15.319 1.00 94.75 262 THR A O 1
ATOM 2044 N N . PRO A 1 263 ? -17.332 12.084 13.722 1.00 92.75 263 PRO A N 1
ATOM 2045 C CA . PRO A 1 263 ? -16.460 12.967 12.944 1.00 92.75 263 PRO A CA 1
ATOM 2046 C C . PRO A 1 263 ? -15.879 14.145 13.734 1.00 92.75 263 PRO A C 1
ATOM 2048 O O . PRO A 1 263 ? -14.758 14.562 13.466 1.00 92.75 263 PRO A O 1
ATOM 2051 N N . GLY A 1 264 ? -16.623 14.677 14.713 1.00 91.94 264 GLY A N 1
ATOM 2052 C CA . GLY A 1 264 ? -16.163 15.796 15.540 1.00 91.94 264 GLY A CA 1
ATOM 2053 C C . GLY A 1 264 ? -14.992 15.429 16.455 1.00 91.94 264 GLY A C 1
ATOM 2054 O O . GLY A 1 264 ? -14.135 16.266 16.715 1.00 91.94 264 GLY A O 1
ATOM 2055 N N . VAL A 1 265 ? -14.924 14.172 16.900 1.00 94.25 265 VAL A N 1
ATOM 2056 C CA . VAL A 1 265 ? -13.847 13.666 17.766 1.00 94.25 265 VAL A CA 1
ATOM 2057 C C . VAL A 1 265 ? -12.603 13.283 16.965 1.00 94.25 265 VAL A C 1
ATOM 2059 O O . VAL A 1 265 ? -11.488 13.388 17.472 1.00 94.25 265 VAL A O 1
ATOM 2062 N N . LEU A 1 266 ? -12.777 12.882 15.701 1.00 93.88 266 LEU A N 1
ATOM 2063 C CA . LEU A 1 266 ? -11.688 12.421 14.836 1.00 93.88 266 LEU A CA 1
ATOM 2064 C C . LEU A 1 266 ? -10.536 13.434 14.733 1.00 93.88 266 LEU A C 1
ATOM 2066 O O . LEU A 1 266 ? -9.367 13.051 14.757 1.00 93.88 266 LEU A O 1
ATOM 2070 N N . VAL A 1 267 ? -10.874 14.724 14.649 1.00 93.38 267 VAL A N 1
ATOM 2071 C CA . VAL A 1 267 ? -9.887 15.811 14.584 1.00 93.38 267 VAL A CA 1
ATOM 2072 C C . VAL A 1 267 ? -9.038 15.836 15.859 1.00 93.38 267 VAL A C 1
ATOM 2074 O O . VAL A 1 267 ? -7.818 15.759 15.772 1.00 93.38 267 VAL A O 1
ATOM 2077 N N . GLY A 1 268 ? -9.674 15.815 17.035 1.00 94.50 268 GLY A N 1
ATOM 2078 C CA . GLY A 1 268 ? -8.964 15.831 18.318 1.00 94.50 268 GLY A CA 1
ATOM 2079 C C . GLY A 1 268 ? -8.078 14.602 18.543 1.00 94.50 268 GLY A C 1
ATOM 2080 O O . GLY A 1 268 ? -6.984 14.726 19.080 1.00 94.50 268 GLY A O 1
ATOM 2081 N N . LEU A 1 269 ? -8.498 13.418 18.085 1.00 95.00 269 LEU A N 1
ATOM 2082 C CA . LEU A 1 269 ? -7.657 12.214 18.160 1.00 95.00 269 LEU A CA 1
ATOM 2083 C C . LEU A 1 269 ? -6.416 12.300 17.271 1.00 95.00 269 LEU A C 1
ATOM 2085 O O . LEU A 1 269 ? -5.367 11.763 17.622 1.00 95.00 269 LEU A O 1
ATOM 2089 N N . THR A 1 270 ? -6.539 12.961 16.121 1.00 94.00 270 THR A N 1
ATOM 2090 C CA . THR A 1 270 ? -5.406 13.179 15.217 1.00 94.00 270 THR A CA 1
ATOM 2091 C C . THR A 1 270 ? -4.391 14.118 15.861 1.00 94.00 270 THR A C 1
ATOM 2093 O O . THR A 1 270 ? -3.197 13.834 15.815 1.00 94.00 270 THR A O 1
ATOM 2096 N N . ASP A 1 271 ? -4.864 15.174 16.527 1.00 94.38 271 ASP A N 1
ATOM 2097 C CA . ASP A 1 271 ? -4.009 16.111 17.261 1.00 94.38 271 ASP A CA 1
ATOM 2098 C C . ASP A 1 271 ? -3.288 15.428 18.434 1.00 94.38 271 ASP A C 1
ATOM 2100 O O . ASP A 1 271 ? -2.093 15.647 18.626 1.00 94.38 271 ASP A O 1
ATOM 2104 N N . ILE A 1 272 ? -3.983 14.548 19.170 1.00 93.94 272 ILE A N 1
ATOM 2105 C CA . ILE A 1 272 ? -3.382 13.722 20.230 1.00 93.94 272 ILE A CA 1
ATOM 2106 C C . ILE A 1 272 ? -2.248 12.865 19.659 1.00 93.94 272 ILE A C 1
ATOM 2108 O O . ILE A 1 272 ? -1.133 12.912 20.165 1.00 93.94 272 ILE A O 1
ATOM 2112 N N . LEU A 1 273 ? -2.493 12.108 18.584 1.00 93.12 273 LEU A N 1
ATOM 2113 C CA . LEU A 1 273 ? -1.458 11.252 17.992 1.00 93.12 273 LEU A CA 1
ATOM 2114 C C . LEU A 1 273 ? -0.289 12.035 17.393 1.00 93.12 273 LEU A C 1
ATOM 2116 O O . LEU A 1 273 ? 0.815 11.517 17.363 1.00 93.12 273 LEU A O 1
ATOM 2120 N N . ALA A 1 274 ? -0.517 13.248 16.891 1.00 92.38 274 ALA A N 1
ATOM 2121 C CA . ALA A 1 274 ? 0.550 14.079 16.342 1.00 92.38 274 ALA A CA 1
ATOM 2122 C C . ALA A 1 274 ? 1.430 14.729 17.428 1.00 92.38 274 ALA A C 1
ATOM 2124 O O . ALA A 1 274 ? 2.531 15.188 17.123 1.00 92.38 274 ALA A O 1
ATOM 2125 N N . GLY A 1 275 ? 0.936 14.814 18.669 1.00 91.81 275 GLY A N 1
ATOM 2126 C CA . GLY A 1 275 ? 1.647 15.398 19.807 1.00 91.81 275 GLY A CA 1
ATOM 2127 C C . GLY A 1 275 ? 2.599 14.446 20.538 1.00 91.81 275 GLY A C 1
ATOM 2128 O O . GLY A 1 275 ? 3.383 14.923 21.362 1.00 91.81 275 GLY A O 1
ATOM 2129 N N . HIS A 1 276 ? 2.542 13.144 20.238 1.00 85.00 276 HIS A N 1
ATOM 2130 C CA . HIS A 1 276 ? 3.337 12.073 20.855 1.00 85.00 276 HIS A CA 1
ATOM 2131 C C . HIS A 1 276 ? 4.171 11.333 19.808 1.00 85.00 276 HIS A C 1
ATOM 2133 O O . HIS A 1 276 ? 5.322 10.972 20.140 1.00 85.00 276 HIS A O 1
#

pLDDT: mean 87.28, std 14.34, range [42.16, 98.56]

Foldseek 3Di:
DDDDPPPPVVVVVVVVVVVVVVVVVVVPPPPPPPVPPLNVLLVVQEPPDWAFDDPVDCPDSFNVNLVSLLVQAVVSVVVCVVPPAAGTKHWYADPVRWIKIKGHRLVVQFIWIWTDDDSHTDIDDGDHHDPVVSVVVVVVSVVVNVVVVVVVVVVVVVVVVPPPPPVPPPVPPPPDQLVVLLVVLPVPDPFAFFDADPQRWGKAAAQDQPDFLLLVLCNFQVHSVCSCVQCVVVVHDRPDGDDHRDIGTHHPVRGPDRTHDDPVCSVSSVVVVVVD

Radius of gyration: 29.55 Å; chains: 1; bounding box: 56×100×59 Å

Sequence (276 aa):
MHSKPFLVYSQVKLFWIISLCITALSLGSCTFTQDSELQSMLKAVEGSEPLALSEENEFLAPNQIVALLKQESTSIAGFLSKRGIPDAVRVTSSSTGNGEVEFYYLSPDELFKLKQSEATWVVLGPEAIQREFTVSLRRQVRQRVKEEEQRTTQTISDQNSTRTPVSPEIDEAPSPNFKGEVEALMEGQQIADADRNSRKDVLHRVVSSQETLTLISLWYTFQPDNASRIAGVNGKHIASQLNAGEEIVIPSYLVQNGSALTPGVLVGLTDILAGH